Protein AF-0000000078068080 (afdb_homodimer)

Solvent-accessible surface area (backbone atoms only — not comparable to full-atom values): 16269 Å² total; per-residue (Å²): 128,56,48,58,51,69,65,58,53,53,50,53,67,36,13,61,30,49,15,62,75,68,71,36,49,66,45,63,47,67,54,41,38,88,79,19,28,40,27,73,30,36,71,66,47,44,53,72,71,67,52,54,68,68,58,53,71,61,29,41,44,55,65,57,48,32,51,56,47,48,69,47,48,86,49,48,67,46,50,45,65,49,78,76,48,76,45,53,12,52,87,79,20,32,35,38,40,34,35,34,38,41,36,31,39,62,96,46,87,66,66,45,65,39,39,35,44,31,42,36,33,37,37,88,64,20,75,28,33,37,37,36,41,40,34,42,34,44,69,48,46,51,53,50,52,50,51,51,50,52,51,56,55,59,70,75,107,128,55,48,58,50,68,65,57,53,52,50,53,67,38,14,62,31,50,15,63,75,66,72,36,49,67,45,63,47,68,54,43,36,87,79,19,29,40,26,74,30,36,69,66,46,42,54,72,71,67,51,54,68,67,58,54,70,61,28,41,43,55,67,56,49,32,52,55,46,47,70,48,48,86,48,49,68,46,51,43,65,48,77,76,46,77,46,53,11,52,87,79,20,32,37,36,40,33,35,33,38,39,36,31,38,63,96,49,86,66,67,43,66,38,38,34,44,33,41,35,33,37,38,88,63,19,76,29,32,37,35,37,40,38,34,42,32,46,69,47,46,50,52,48,51,51,51,50,51,52,51,54,54,60,68,76,106

pLDDT: mean 95.48, std 4.67, range [69.88, 98.88]

Radius of gyration: 20.17 Å; Cα contacts (8 Å, |Δi|>4): 630; chains: 2; bounding box: 54×52×41 Å

Sequence (314 aa):
MSKVNEDTVRQFANSQARCIEAKDPKLVSSTLANNCRRHMAPASFMKSMGLPDELAKQGSSNETYEQQFAMQMPFVESTLCNIHDISLDQQDLKATVHLTHQIKLLGMEEKNFIENMILLDFDKQGERIEKIVEFTDVMESMKYMQALQGLAAAKSEMSKVNEDTVRQFANSQARCIEAKDPKLVSSTLANNCRRHMAPASFMKSMGLPDELAKQGSSNETYEQQFAMQMPFVESTLCNIHDISLDQQDLKATVHLTHQIKLLGMEEKNFIENMILLDFDKQGERIEKIVEFTDVMESMKYMQALQGLAAAKSE

Foldseek 3Di:
DAFADPVLVVQLQCQLQVCLVVVNLLSNAVQADQQAFEAEDDPVLCVVVVHDPVDNVRGDGSVRNSVVSNLQSVFWPGKDKAWDDKDADGVQLKMKTWIWIWTDTPPDPDIQIKTWIKIFHDDPNSRGTRYIYIYIDSVSVVVVVVVSVVVVVVVVD/DAFADPVLVVQLQCQLQVCLVVVNLLSNQVQADQQAFEAEDDPVLCVVVVHDPVDNVRGDGSVRNSVVSNLLSVFWPGKDKAWDDKDADGVQLKMKTWIWIWTDTPPDDDIQIKTWIKIFHDDPNSRGTRYIYIYIDSVSVVVVVVVSVVVVVVVVD

Organism: Fusarium culmorum (NCBI:txid5516)

Nearest PDB structures (foldseek):
  7f0z-assembly1_A  TM=8.501E-01  e=1.813E-09  Aspergillus novofumigatus
  7f0y-assembly1_B  TM=7.831E-01  e=5.420E-10  Aspergillus novofumigatus
  7f11-assembly1_B  TM=8.344E-01  e=2.173E-09  Aspergillus novofumigatus
  6u9i-assembly1_B  TM=7.437E-01  e=6.444E-09  Penicillium brevicompactum
  1s5a-assembly1_A  TM=7.057E-01  e=2.374E-05  Bacillus subtilis

Structure (mmCIF, N/CA/C/O backbone):
data_AF-0000000078068080-model_v1
#
loop_
_entity.id
_entity.type
_entity.pdbx_description
1 polymer 'Nuclear transport factor 2 family protein'
#
loop_
_atom_site.group_PDB
_atom_site.id
_atom_site.type_symbol
_atom_site.label_atom_id
_atom_site.label_alt_id
_atom_site.label_comp_id
_atom_site.label_asym_id
_atom_site.label_entity_id
_atom_site.label_seq_id
_atom_site.pdbx_PDB_ins_code
_atom_site.Cartn_x
_atom_site.Cartn_y
_atom_site.Cartn_z
_atom_site.occupancy
_atom_site.B_iso_or_equiv
_atom_site.auth_seq_id
_atom_site.auth_comp_id
_atom_site.auth_asym_id
_atom_site.auth_atom_id
_atom_site.pdbx_PDB_model_num
ATOM 1 N N . MET A 1 1 ? 29.141 -7.672 -3.229 1 70.56 1 MET A N 1
ATOM 2 C CA . MET A 1 1 ? 28.125 -7.23 -2.275 1 70.56 1 MET A CA 1
ATOM 3 C C . MET A 1 1 ? 26.734 -7.668 -2.715 1 70.56 1 MET A C 1
ATOM 5 O O . MET A 1 1 ? 26.484 -7.824 -3.91 1 70.56 1 MET A O 1
ATOM 9 N N . SER A 1 2 ? 25.938 -8.266 -1.811 1 85.69 2 SER A N 1
ATOM 10 C CA . SER A 1 2 ? 24.578 -8.711 -2.102 1 85.69 2 SER A CA 1
ATOM 11 C C . SER A 1 2 ? 23.766 -7.602 -2.756 1 85.69 2 SER A C 1
ATOM 13 O O . SER A 1 2 ? 23.906 -6.43 -2.406 1 85.69 2 SER A O 1
ATOM 15 N N . LYS A 1 3 ? 23.109 -8.016 -3.803 1 93.19 3 LYS A N 1
ATOM 16 C CA . LYS A 1 3 ? 22.359 -6.992 -4.531 1 93.19 3 LYS A CA 1
ATOM 17 C C . LYS A 1 3 ? 20.984 -7.504 -4.926 1 93.19 3 LYS A C 1
ATOM 19 O O . LYS A 1 3 ? 20.844 -8.625 -5.41 1 93.19 3 LYS A O 1
ATOM 24 N N . VAL A 1 4 ? 20.016 -6.672 -4.641 1 95.94 4 VAL A N 1
ATOM 25 C CA . VAL A 1 4 ? 18.656 -6.945 -5.082 1 95.94 4 VAL A CA 1
ATOM 26 C C . VAL A 1 4 ? 18.516 -6.613 -6.566 1 95.94 4 VAL A C 1
ATOM 28 O O . VAL A 1 4 ? 18.953 -5.543 -7.012 1 95.94 4 VAL A O 1
ATOM 31 N N . ASN A 1 5 ? 17.938 -7.539 -7.273 1 95.5 5 ASN A N 1
ATOM 32 C CA . ASN A 1 5 ? 17.797 -7.355 -8.711 1 95.5 5 ASN A CA 1
ATOM 33 C C . ASN A 1 5 ? 16.344 -7.043 -9.102 1 95.5 5 ASN A C 1
ATOM 35 O O . ASN A 1 5 ? 15.414 -7.691 -8.617 1 95.5 5 ASN A O 1
ATOM 39 N N . GLU A 1 6 ? 16.234 -6.043 -10 1 97.44 6 GLU A N 1
ATOM 40 C CA . GLU A 1 6 ? 14.906 -5.648 -10.484 1 97.44 6 GLU A CA 1
ATOM 41 C C . GLU A 1 6 ? 14.211 -6.805 -11.195 1 97.44 6 GLU A C 1
ATOM 43 O O . GLU A 1 6 ? 12.992 -6.949 -11.117 1 97.44 6 GLU A O 1
ATOM 48 N N . ASP A 1 7 ? 14.969 -7.629 -11.867 1 97.5 7 ASP A N 1
ATOM 49 C CA . ASP A 1 7 ? 14.398 -8.758 -12.602 1 97.5 7 ASP A CA 1
ATOM 50 C C . ASP A 1 7 ? 13.664 -9.711 -11.664 1 97.5 7 ASP A C 1
ATOM 52 O O . ASP A 1 7 ? 12.602 -10.227 -12 1 97.5 7 ASP A O 1
ATOM 56 N N . THR A 1 8 ? 14.234 -9.992 -10.523 1 98.12 8 THR A N 1
ATOM 57 C CA . THR A 1 8 ? 13.57 -10.852 -9.539 1 98.12 8 THR A CA 1
ATOM 58 C C . THR A 1 8 ? 12.25 -10.242 -9.102 1 98.12 8 THR A C 1
ATOM 60 O O . THR A 1 8 ? 11.25 -10.945 -8.961 1 98.12 8 THR A O 1
ATOM 63 N N . VAL A 1 9 ? 12.188 -8.93 -8.883 1 98.69 9 VAL A N 1
ATOM 64 C CA . VAL A 1 9 ? 10.977 -8.219 -8.469 1 98.69 9 VAL A CA 1
ATOM 65 C C . VAL A 1 9 ? 9.922 -8.328 -9.562 1 98.69 9 VAL A C 1
ATOM 67 O O . VAL A 1 9 ? 8.75 -8.602 -9.281 1 98.69 9 VAL A O 1
ATOM 70 N N . ARG A 1 10 ? 10.344 -8.172 -10.797 1 98.62 10 ARG A N 1
ATOM 71 C CA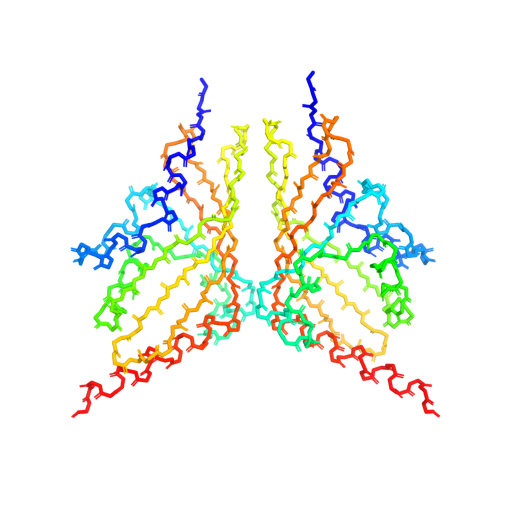 . ARG A 1 10 ? 9.414 -8.258 -11.922 1 98.62 10 ARG A CA 1
ATOM 72 C C . ARG A 1 10 ? 8.867 -9.68 -12.07 1 98.62 10 ARG A C 1
ATOM 74 O O . ARG A 1 10 ? 7.691 -9.867 -12.367 1 98.62 10 ARG A O 1
ATOM 81 N N . GLN A 1 11 ? 9.711 -10.648 -11.883 1 98.31 11 GLN A N 1
ATOM 82 C CA . GLN A 1 11 ? 9.258 -12.039 -11.914 1 98.31 11 GLN A CA 1
ATOM 83 C C . GLN A 1 11 ? 8.242 -12.305 -10.812 1 98.31 11 GLN A C 1
ATOM 85 O O . GLN A 1 11 ? 7.211 -12.945 -11.047 1 98.31 11 GLN A O 1
ATOM 90 N N . PHE A 1 12 ? 8.5 -11.852 -9.656 1 98.75 12 PHE A N 1
ATOM 91 C CA . PHE A 1 12 ? 7.562 -11.977 -8.547 1 98.75 12 PHE A CA 1
ATOM 92 C C . PHE A 1 12 ? 6.227 -11.328 -8.898 1 98.75 12 PHE A C 1
ATOM 94 O O . PHE A 1 12 ? 5.172 -11.938 -8.727 1 98.75 12 PHE A O 1
ATOM 101 N N . ALA A 1 13 ? 6.254 -10.086 -9.398 1 98.62 13 ALA A N 1
ATOM 102 C CA . ALA A 1 13 ? 5.047 -9.328 -9.727 1 98.62 13 ALA A CA 1
ATOM 103 C C . ALA A 1 13 ? 4.195 -10.062 -10.75 1 98.62 13 ALA A C 1
ATOM 105 O O . ALA A 1 13 ? 2.963 -10.031 -10.688 1 98.62 13 ALA A O 1
ATOM 106 N N . ASN A 1 14 ? 4.82 -10.766 -11.617 1 98.38 14 ASN A N 1
ATOM 107 C CA . ASN A 1 14 ? 4.133 -11.422 -12.727 1 98.38 14 ASN A CA 1
ATOM 108 C C . ASN A 1 14 ? 3.805 -12.875 -12.398 1 98.38 14 ASN A C 1
ATOM 110 O O . ASN A 1 14 ? 3.281 -13.602 -13.242 1 98.38 14 ASN A O 1
ATOM 114 N N . SER A 1 15 ? 4.168 -13.312 -11.227 1 97.88 15 SER A N 1
ATOM 115 C CA . SER A 1 15 ? 4.078 -14.734 -10.906 1 97.88 15 SER A CA 1
ATOM 116 C C . SER A 1 15 ? 2.643 -15.234 -11 1 97.88 15 SER A C 1
ATOM 118 O O . SER A 1 15 ? 2.402 -16.359 -11.453 1 97.88 15 SER A O 1
ATOM 120 N N . GLN A 1 16 ? 1.657 -14.461 -10.57 1 96.38 16 GLN A N 1
ATOM 121 C CA . GLN A 1 16 ? 0.266 -14.898 -10.641 1 96.38 16 GLN A CA 1
ATOM 122 C C . GLN A 1 16 ? -0.182 -15.086 -12.086 1 96.38 16 GLN A C 1
ATOM 124 O O . GLN A 1 16 ? -0.842 -16.078 -12.414 1 96.38 16 GLN A O 1
ATOM 129 N N . ALA A 1 17 ? 0.169 -14.117 -12.898 1 96.81 17 ALA A N 1
ATOM 130 C CA . ALA A 1 17 ? -0.163 -14.234 -14.32 1 96.81 17 ALA A CA 1
ATOM 131 C C . ALA A 1 17 ? 0.473 -15.484 -14.922 1 96.81 17 ALA A C 1
ATOM 133 O O . ALA A 1 17 ? -0.18 -16.219 -15.664 1 96.81 17 ALA A O 1
ATOM 134 N N . ARG A 1 18 ? 1.673 -15.727 -14.641 1 96.75 18 ARG A N 1
ATOM 135 C CA . ARG A 1 18 ? 2.396 -16.891 -15.148 1 96.75 18 ARG A CA 1
ATOM 136 C C . ARG A 1 18 ? 1.758 -18.188 -14.672 1 96.75 18 ARG A C 1
ATOM 138 O O . ARG A 1 18 ? 1.687 -19.156 -15.422 1 96.75 18 ARG A O 1
ATOM 145 N N . CYS A 1 19 ? 1.338 -18.203 -13.445 1 96.94 19 CYS A N 1
ATOM 146 C CA . CYS A 1 19 ? 0.699 -19.391 -12.875 1 96.94 19 CYS A CA 1
ATOM 147 C C . CYS A 1 19 ? -0.568 -19.75 -13.641 1 96.94 19 CYS A C 1
ATOM 149 O O . CYS A 1 19 ? -0.801 -20.922 -13.945 1 96.94 19 CYS A O 1
ATOM 151 N N . ILE A 1 20 ? -1.357 -18.75 -13.867 1 96.75 20 ILE A N 1
ATOM 152 C CA . ILE A 1 20 ? -2.619 -18.953 -14.57 1 96.75 20 ILE A CA 1
ATOM 153 C C . ILE A 1 20 ? -2.342 -19.484 -15.984 1 96.75 20 ILE A C 1
ATOM 155 O O . ILE A 1 20 ? -2.965 -20.438 -16.422 1 96.75 20 ILE A O 1
ATOM 159 N N . GLU A 1 21 ? -1.388 -18.891 -16.641 1 96.06 21 GLU A N 1
ATOM 160 C CA . GLU A 1 21 ? -1.031 -19.281 -18 1 96.06 21 GLU A CA 1
ATOM 161 C C . GLU A 1 21 ? -0.479 -20.703 -18.047 1 96.06 21 GLU A C 1
ATOM 163 O O . GLU A 1 21 ? -0.853 -21.5 -18.922 1 96.06 21 GLU A O 1
ATOM 168 N N . ALA A 1 22 ? 0.308 -21.078 -17.125 1 96.62 22 ALA A N 1
ATOM 169 C CA . ALA A 1 22 ? 0.993 -22.359 -17.109 1 96.62 22 ALA A CA 1
ATOM 170 C C . ALA A 1 22 ? 0.157 -23.422 -16.391 1 96.62 22 ALA A C 1
ATOM 172 O O . ALA A 1 22 ? 0.5 -24.609 -16.391 1 96.62 22 ALA A O 1
ATOM 173 N N . LYS A 1 23 ? -0.875 -22.984 -15.711 1 95.44 23 LYS A N 1
ATOM 174 C CA . LYS A 1 23 ? -1.704 -23.844 -14.883 1 95.44 23 LYS A CA 1
ATOM 175 C C . LYS A 1 23 ? -0.864 -24.578 -13.836 1 95.44 23 LYS A C 1
ATOM 177 O O . LYS A 1 23 ? -0.979 -25.797 -13.672 1 95.44 23 LYS A O 1
ATOM 182 N N . ASP A 1 24 ? 0.008 -23.844 -13.211 1 97.06 24 ASP A N 1
ATOM 183 C CA . ASP A 1 24 ? 0.901 -24.359 -12.18 1 97.06 24 ASP A CA 1
ATOM 184 C C . ASP A 1 24 ? 0.959 -23.422 -10.977 1 97.06 24 ASP A C 1
ATOM 186 O O . ASP A 1 24 ? 1.726 -22.453 -10.977 1 97.06 24 ASP A O 1
ATOM 190 N N . PRO A 1 25 ? 0.25 -23.734 -9.922 1 96.06 25 PRO A N 1
ATOM 191 C CA . PRO A 1 25 ? 0.168 -22.844 -8.773 1 96.06 25 PRO A CA 1
ATOM 192 C C . PRO A 1 25 ? 1.503 -22.688 -8.047 1 96.06 25 PRO A C 1
ATOM 194 O O . PRO A 1 25 ? 1.695 -21.719 -7.297 1 96.06 25 PRO A O 1
ATOM 197 N N . LYS A 1 26 ? 2.455 -23.5 -8.242 1 95.62 26 LYS A N 1
ATOM 198 C CA . LYS A 1 26 ? 3.74 -23.438 -7.547 1 95.62 26 LYS A CA 1
ATOM 199 C C . LYS A 1 26 ? 4.578 -22.266 -8.039 1 95.62 26 LYS A C 1
ATOM 201 O O . LYS A 1 26 ? 5.52 -21.844 -7.367 1 95.62 26 LYS A O 1
ATOM 206 N N . LEU A 1 27 ? 4.262 -21.719 -9.164 1 96.69 27 LEU A N 1
ATOM 207 C CA . LEU A 1 27 ? 5.043 -20.641 -9.758 1 96.69 27 LEU A CA 1
ATOM 208 C C . LEU A 1 27 ? 4.895 -19.359 -8.953 1 96.69 27 LEU A C 1
ATOM 210 O O . LEU A 1 27 ? 5.711 -18.438 -9.07 1 96.69 27 LEU A O 1
ATOM 214 N N . VAL A 1 28 ? 3.867 -19.234 -8.094 1 96.5 28 VAL A N 1
ATOM 215 C CA . VAL A 1 28 ? 3.674 -18.031 -7.309 1 96.5 28 VAL A CA 1
ATOM 216 C C . VAL A 1 28 ? 4.801 -17.891 -6.285 1 96.5 28 VAL A C 1
ATOM 218 O O . VAL A 1 28 ? 5.051 -16.797 -5.77 1 96.5 28 VAL A O 1
ATOM 221 N N . SER A 1 29 ? 5.508 -19.016 -6.035 1 97.69 29 SER A N 1
ATOM 222 C CA . SER A 1 29 ? 6.555 -19 -5.016 1 97.69 29 SER A CA 1
ATOM 223 C C . SER A 1 29 ? 7.938 -19.172 -5.641 1 97.69 29 SER A C 1
ATOM 225 O O . SER A 1 29 ? 8.914 -19.438 -4.938 1 97.69 29 SER A O 1
ATOM 227 N N . SER A 1 30 ? 8.039 -19.016 -6.902 1 96.88 30 SER A N 1
ATOM 228 C CA . SER A 1 30 ? 9.258 -19.359 -7.629 1 96.88 30 SER A CA 1
ATOM 229 C C . SER A 1 30 ? 10.414 -18.453 -7.238 1 96.88 30 SER A C 1
ATOM 231 O O . SER A 1 30 ? 11.578 -18.828 -7.344 1 96.88 30 SER A O 1
ATOM 233 N N . THR A 1 31 ? 10.172 -17.234 -6.82 1 98.38 31 THR A N 1
ATOM 234 C CA . THR A 1 31 ? 11.219 -16.281 -6.477 1 98.38 31 THR A CA 1
ATOM 235 C C . THR A 1 31 ? 11.414 -16.203 -4.965 1 98.38 31 THR A C 1
ATOM 237 O O . THR A 1 31 ? 12.211 -15.406 -4.473 1 98.38 31 THR A O 1
ATOM 240 N N . LEU A 1 32 ? 10.703 -17.047 -4.227 1 98.69 32 LEU A N 1
ATOM 241 C CA . LEU A 1 32 ? 10.656 -16.922 -2.775 1 98.69 32 LEU A CA 1
ATOM 242 C C . LEU A 1 32 ? 11.594 -17.906 -2.107 1 98.69 32 LEU A C 1
ATOM 244 O O . LEU A 1 32 ? 11.805 -19.016 -2.623 1 98.69 32 LEU A O 1
ATOM 248 N N . ALA A 1 33 ? 12.148 -17.469 -1.009 1 98.62 33 ALA A N 1
ATOM 249 C CA . ALA A 1 33 ? 12.82 -18.438 -0.126 1 98.62 33 ALA A CA 1
ATOM 250 C C . ALA A 1 33 ? 11.82 -19.422 0.466 1 98.62 33 ALA A C 1
ATOM 252 O O . ALA A 1 33 ? 10.641 -19.109 0.616 1 98.62 33 ALA A O 1
ATOM 253 N N . ASN A 1 34 ? 12.289 -20.625 0.868 1 97.5 34 ASN A N 1
ATOM 254 C CA . ASN A 1 34 ? 11.422 -21.656 1.402 1 97.5 34 ASN A CA 1
ATOM 255 C C . ASN A 1 34 ? 10.727 -21.203 2.682 1 97.5 34 ASN A C 1
ATOM 257 O O . ASN A 1 34 ? 9.602 -21.641 2.971 1 97.5 34 ASN A O 1
ATOM 261 N N . ASN A 1 35 ? 11.359 -20.344 3.404 1 97.19 35 ASN A N 1
ATOM 262 C CA . ASN A 1 35 ? 10.82 -19.906 4.684 1 97.19 35 ASN A CA 1
ATOM 263 C C . ASN A 1 35 ? 10.086 -18.562 4.547 1 97.19 35 ASN A C 1
ATOM 265 O O . ASN A 1 35 ? 9.844 -17.891 5.539 1 97.19 35 ASN A O 1
ATOM 269 N N . CYS A 1 36 ? 9.781 -18.156 3.361 1 98.56 36 CYS A N 1
ATOM 270 C CA . CYS A 1 36 ? 9.133 -16.859 3.137 1 98.56 36 CYS A CA 1
ATOM 271 C C . CYS A 1 36 ? 7.77 -16.812 3.814 1 98.56 36 CYS A C 1
ATOM 273 O O . CYS A 1 36 ? 7.023 -17.797 3.791 1 98.56 36 CYS A O 1
ATOM 275 N N . ARG A 1 37 ? 7.434 -15.656 4.445 1 98.31 37 ARG A N 1
ATOM 276 C CA . ARG A 1 37 ? 6.117 -15.367 5.008 1 98.31 37 ARG A CA 1
ATOM 277 C C . ARG A 1 37 ? 5.48 -14.172 4.309 1 98.31 37 ARG A C 1
ATOM 279 O O . ARG A 1 37 ? 6.133 -13.141 4.105 1 98.31 37 ARG A O 1
ATOM 286 N N . ARG A 1 38 ? 4.23 -14.391 3.961 1 97.62 38 ARG A N 1
ATOM 287 C CA . ARG A 1 38 ? 3.457 -13.336 3.322 1 97.62 38 ARG A CA 1
ATOM 288 C C . ARG A 1 38 ? 2.453 -12.727 4.293 1 97.62 38 ARG A C 1
ATOM 290 O O . ARG A 1 38 ? 1.594 -13.43 4.832 1 97.62 38 ARG A O 1
ATOM 297 N N . HIS A 1 39 ? 2.633 -11.445 4.484 1 96.94 39 HIS A N 1
ATOM 298 C CA . HIS A 1 39 ? 1.719 -10.68 5.32 1 96.94 39 HIS A CA 1
ATOM 299 C C . HIS A 1 39 ? 0.8 -9.805 4.477 1 96.94 39 HIS A C 1
ATOM 301 O O . HIS A 1 39 ? 1.27 -9.039 3.631 1 96.94 39 HIS A O 1
ATOM 307 N N . MET A 1 40 ? -0.476 -9.977 4.754 1 95.5 40 MET A N 1
ATOM 308 C CA . MET A 1 40 ? -1.444 -9.141 4.055 1 95.5 40 MET A CA 1
ATOM 309 C C . MET A 1 40 ? -1.737 -7.871 4.848 1 95.5 40 MET A C 1
ATOM 311 O O . MET A 1 40 ? -1.858 -7.91 6.07 1 95.5 40 MET A O 1
ATOM 315 N N . ALA A 1 41 ? -1.772 -6.879 4.102 1 95.94 41 ALA A N 1
ATOM 316 C CA . ALA A 1 41 ? -2.17 -5.566 4.609 1 95.94 41 ALA A CA 1
ATOM 317 C C . ALA A 1 41 ? -3.213 -4.922 3.701 1 95.94 41 ALA A C 1
ATOM 319 O O . ALA A 1 41 ? -3.42 -5.363 2.568 1 95.94 41 ALA A O 1
ATOM 320 N N . PRO A 1 42 ? -3.932 -3.84 4.145 1 96.81 42 PRO A N 1
ATOM 321 C CA . PRO A 1 42 ? -3.91 -3.273 5.496 1 96.81 42 PRO A CA 1
ATOM 322 C C . PRO A 1 42 ? -4.645 -4.145 6.512 1 96.81 42 PRO A C 1
ATOM 324 O O . PRO A 1 42 ? -5.199 -5.188 6.152 1 96.81 42 PRO A O 1
ATOM 327 N N . ALA A 1 43 ? -4.637 -3.799 7.762 1 93.19 43 ALA A N 1
ATOM 328 C CA . ALA A 1 43 ? -5.258 -4.566 8.844 1 93.19 43 ALA A CA 1
ATOM 329 C C . ALA A 1 43 ? -6.754 -4.742 8.602 1 93.19 43 ALA A C 1
ATOM 331 O O . ALA A 1 43 ? -7.328 -5.77 8.961 1 93.19 43 ALA A O 1
ATOM 332 N N . SER A 1 44 ? -7.359 -3.766 7.949 1 92.94 44 SER A N 1
ATOM 333 C CA . SER A 1 44 ? -8.797 -3.838 7.703 1 92.94 44 SER A CA 1
ATOM 334 C C . SER A 1 44 ? -9.141 -5 6.781 1 92.94 44 SER A C 1
ATOM 336 O O . SER A 1 44 ? -10.219 -5.594 6.895 1 92.94 44 SER A O 1
ATOM 338 N N . PHE A 1 45 ? -8.312 -5.305 5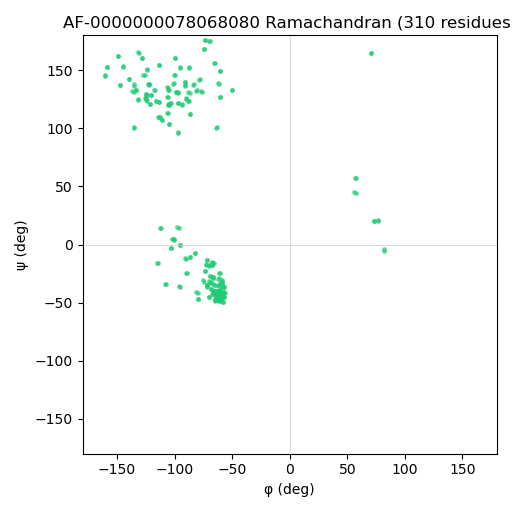.852 1 93.56 45 PHE A N 1
ATOM 339 C CA . PHE A 1 45 ? -8.539 -6.434 4.957 1 93.56 45 PHE A CA 1
ATOM 340 C C . PHE A 1 45 ? -8.555 -7.742 5.734 1 93.56 45 PHE A C 1
ATOM 342 O O . PHE A 1 45 ? -9.461 -8.562 5.559 1 93.56 45 PHE A O 1
ATOM 349 N N . MET A 1 46 ? -7.578 -7.91 6.582 1 91.94 46 MET A N 1
ATOM 350 C CA . MET A 1 46 ? -7.484 -9.133 7.379 1 91.94 46 MET A CA 1
ATOM 351 C C . MET A 1 46 ? -8.695 -9.273 8.297 1 91.94 46 MET A C 1
ATOM 353 O O . MET A 1 46 ? -9.234 -10.375 8.438 1 91.94 46 MET A O 1
ATOM 357 N N . LYS A 1 47 ? -9.102 -8.211 8.875 1 90.81 47 LYS A N 1
ATOM 358 C CA . LYS A 1 47 ? -10.289 -8.211 9.719 1 90.81 47 LYS A CA 1
ATOM 359 C C . LYS A 1 47 ? -11.531 -8.602 8.93 1 90.81 47 LYS A C 1
ATOM 361 O O . LYS A 1 47 ? -12.375 -9.359 9.414 1 90.81 47 LYS A O 1
ATOM 366 N N . SER A 1 48 ? -11.602 -8.094 7.727 1 90.44 48 SER A N 1
ATOM 367 C CA . SER A 1 48 ? -12.766 -8.375 6.879 1 90.44 48 SER A CA 1
ATOM 368 C C . SER A 1 48 ? -12.828 -9.844 6.496 1 90.44 48 SER A C 1
ATOM 370 O O . SER A 1 48 ? -13.906 -10.375 6.215 1 90.44 48 SER A O 1
ATOM 372 N N . MET A 1 49 ? -11.75 -10.508 6.414 1 88 49 MET 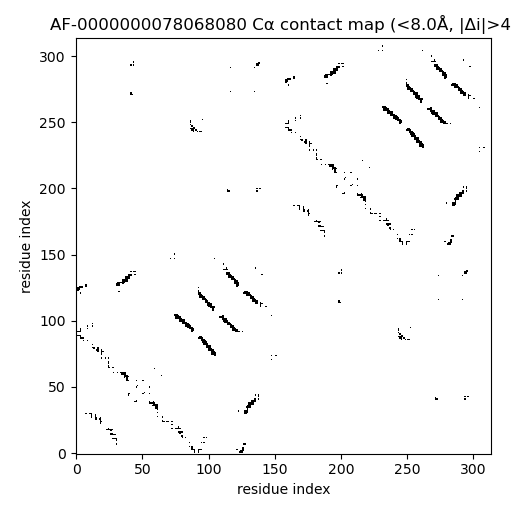A N 1
ATOM 373 C CA . MET A 1 49 ? -11.688 -11.922 6.078 1 88 49 MET A CA 1
ATOM 374 C C . MET A 1 49 ? -11.953 -12.789 7.305 1 88 49 MET A C 1
ATOM 376 O O . MET A 1 49 ? -11.992 -14.016 7.211 1 88 49 MET A O 1
ATOM 380 N N . GLY A 1 50 ? -12.047 -12.164 8.445 1 87.06 50 GLY A N 1
ATOM 381 C CA . GLY A 1 50 ? -12.336 -12.891 9.664 1 87.06 50 GLY A CA 1
ATOM 382 C C . GLY A 1 50 ? -11.133 -13.656 10.203 1 87.06 50 GLY A C 1
ATOM 383 O O . GLY A 1 50 ? -11.289 -14.648 10.914 1 87.06 50 GLY A O 1
ATOM 384 N N . LEU A 1 51 ? -10.023 -13.297 9.828 1 84.56 51 LEU A N 1
ATOM 385 C CA . LEU A 1 51 ? -8.82 -13.984 10.273 1 84.56 51 LEU A CA 1
ATOM 386 C C . LEU A 1 51 ? -8.406 -13.508 11.664 1 84.56 51 LEU A C 1
ATOM 388 O O . LEU A 1 51 ? -8.359 -12.305 11.922 1 84.56 51 LEU A O 1
ATOM 392 N N . PRO A 1 52 ? -8.094 -14.43 12.547 1 86.25 52 PRO A N 1
ATOM 393 C CA . PRO A 1 52 ? -7.586 -14.031 13.859 1 86.25 52 PRO A CA 1
ATOM 394 C C . PRO A 1 52 ? -6.285 -13.234 13.773 1 86.25 52 PRO A C 1
ATOM 396 O O . PRO A 1 52 ? -5.469 -13.484 12.875 1 86.25 52 PRO A O 1
ATOM 399 N N . ASP A 1 53 ? -6.066 -12.312 14.727 1 84.44 53 ASP A N 1
ATOM 400 C CA . ASP A 1 53 ? -4.91 -11.422 14.742 1 84.44 53 ASP A CA 1
ATOM 401 C C . ASP A 1 53 ? -3.607 -12.211 14.734 1 84.44 53 ASP A C 1
ATOM 403 O O . ASP A 1 53 ? -2.654 -11.844 14.047 1 84.44 53 ASP A O 1
ATOM 407 N N . GLU A 1 54 ? -3.596 -13.203 15.438 1 84.31 54 GLU A N 1
ATOM 408 C CA . GLU A 1 54 ? -2.387 -14.016 15.555 1 84.31 54 GLU A CA 1
ATOM 409 C C . GLU A 1 54 ? -1.988 -14.625 14.219 1 84.31 54 GLU A C 1
ATOM 411 O O . GLU A 1 54 ? -0.806 -14.648 13.867 1 84.31 54 GLU A O 1
ATOM 416 N N . LEU A 1 55 ? -2.967 -15.078 13.57 1 82.38 55 LEU A N 1
ATOM 417 C CA . LEU A 1 55 ? -2.699 -15.672 12.266 1 82.38 55 LEU A CA 1
ATOM 418 C C . LEU A 1 55 ? -2.256 -14.602 11.266 1 82.38 55 LEU A C 1
ATOM 420 O O . LEU A 1 55 ? -1.35 -14.836 10.469 1 82.38 55 LEU A O 1
ATOM 424 N N . ALA A 1 56 ? -2.891 -13.5 11.414 1 83.94 56 ALA A N 1
ATOM 425 C CA . ALA A 1 56 ? -2.523 -12.391 10.531 1 83.94 56 ALA A CA 1
ATOM 426 C C . ALA A 1 56 ? -1.068 -11.984 10.75 1 83.94 56 ALA A C 1
ATOM 428 O O . ALA A 1 56 ? -0.348 -11.703 9.781 1 83.94 56 ALA A O 1
ATOM 429 N N . LYS A 1 57 ? -0.636 -12.062 11.945 1 87.88 57 LYS A N 1
ATOM 430 C CA . LYS A 1 57 ? 0.717 -11.641 12.297 1 87.88 57 LYS A CA 1
ATOM 431 C C . LYS A 1 57 ? 1.752 -12.656 11.82 1 87.88 57 LYS A C 1
ATOM 433 O O . LYS A 1 57 ? 2.889 -12.289 11.508 1 87.88 57 LYS A O 1
ATOM 438 N N . GLN A 1 58 ? 1.416 -13.875 11.797 1 92.44 58 GLN A N 1
ATOM 439 C CA . GLN A 1 58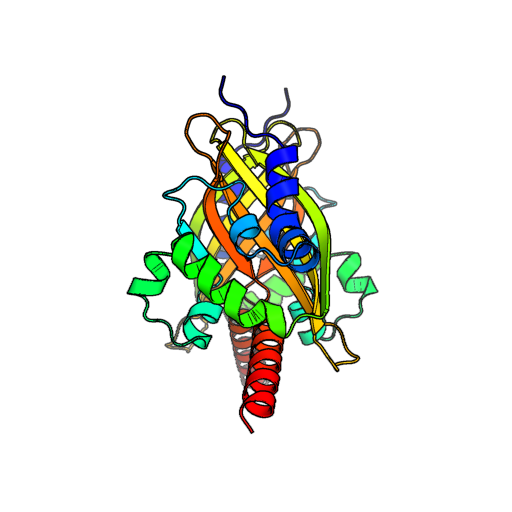 ? 2.348 -14.93 11.406 1 92.44 58 GLN A CA 1
ATOM 440 C C . GLN A 1 58 ? 2.588 -14.93 9.906 1 92.44 58 GLN A C 1
ATOM 442 O O . GLN A 1 58 ? 3.635 -15.383 9.438 1 92.44 58 GLN A O 1
ATOM 447 N N . GLY A 1 59 ? 1.71 -14.414 9.227 1 95.19 59 GLY A N 1
ATOM 448 C CA . GLY A 1 59 ? 1.807 -14.461 7.773 1 95.19 59 GLY A CA 1
ATOM 449 C C . GLY A 1 59 ? 1.577 -15.844 7.203 1 95.19 59 GLY A C 1
ATOM 450 O O . GLY A 1 59 ? 1.638 -16.844 7.934 1 95.19 59 GLY A O 1
ATOM 451 N N . SER A 1 60 ? 1.349 -15.938 5.98 1 95.38 60 SER A N 1
ATOM 452 C CA . SER A 1 60 ? 1.106 -17.203 5.297 1 95.38 60 SER A CA 1
ATOM 453 C C . SER A 1 60 ? 2.404 -17.797 4.762 1 95.38 60 SER A C 1
ATOM 455 O O . SER A 1 60 ? 3.254 -17.078 4.234 1 95.38 60 SER A O 1
ATOM 457 N N . SER A 1 61 ? 2.527 -19.141 4.898 1 97.19 61 SER A N 1
ATOM 458 C CA . SER A 1 61 ? 3.652 -19.844 4.285 1 97.19 61 SER A CA 1
ATOM 459 C C . SER A 1 61 ? 3.473 -19.953 2.775 1 97.19 61 SER A C 1
ATOM 461 O O . SER A 1 61 ? 2.379 -19.734 2.254 1 97.19 61 SER A O 1
ATOM 463 N N . ASN A 1 62 ? 4.602 -20.359 2.148 1 97.88 62 ASN A N 1
ATOM 464 C CA . ASN A 1 62 ? 4.504 -20.609 0.716 1 97.88 62 ASN A CA 1
ATOM 465 C C . ASN A 1 62 ? 3.457 -21.688 0.411 1 97.88 62 ASN A C 1
ATOM 467 O O . ASN A 1 62 ? 2.631 -21.516 -0.487 1 97.88 62 ASN A O 1
ATOM 471 N N . GLU A 1 63 ? 3.432 -22.734 1.15 1 97.19 63 GLU A N 1
ATOM 472 C CA . GLU A 1 63 ? 2.516 -23.859 0.939 1 97.19 63 GLU A CA 1
ATOM 473 C C . GLU A 1 63 ? 1.063 -23.422 1.093 1 97.19 63 GLU A C 1
ATOM 475 O O . GLU A 1 63 ? 0.211 -23.766 0.277 1 97.19 63 GLU A O 1
ATOM 480 N N . THR A 1 64 ? 0.799 -22.734 2.121 1 95.31 64 THR A N 1
ATOM 481 C CA . THR A 1 64 ? -0.554 -22.25 2.377 1 95.31 64 THR A CA 1
ATOM 482 C C . THR A 1 64 ? -1.034 -21.359 1.237 1 95.31 64 THR A C 1
ATOM 484 O O . THR A 1 64 ? -2.156 -21.516 0.75 1 95.31 64 THR A O 1
ATOM 487 N N . TYR A 1 65 ? -0.209 -20.469 0.811 1 95.69 65 TYR A N 1
ATOM 488 C CA . TYR A 1 65 ? -0.585 -19.547 -0.259 1 95.69 65 TYR A CA 1
ATOM 489 C C . TYR A 1 65 ? -0.796 -20.297 -1.569 1 95.69 65 TYR A C 1
ATOM 491 O O . TYR A 1 65 ? -1.741 -20.016 -2.309 1 95.69 65 TYR A O 1
ATOM 499 N N . GLU A 1 66 ? 0.098 -21.219 -1.839 1 97.12 66 GLU A N 1
ATOM 500 C CA . GLU A 1 66 ? -0.038 -22.031 -3.043 1 97.12 66 GLU A CA 1
ATOM 501 C C . GLU A 1 66 ? -1.366 -22.781 -3.055 1 97.12 66 GLU A C 1
ATOM 503 O O . GLU A 1 66 ? -2.031 -22.859 -4.09 1 97.12 66 GLU A O 1
ATOM 508 N N . GLN A 1 67 ? -1.747 -23.281 -1.951 1 96.38 67 GLN A N 1
ATOM 509 C CA . GLN A 1 67 ? -3.012 -24 -1.847 1 96.38 67 GLN A CA 1
ATOM 510 C C . GLN A 1 67 ? -4.195 -23.062 -2.098 1 96.38 67 GLN A C 1
ATOM 512 O O . GLN A 1 67 ? -5.125 -23.422 -2.826 1 96.38 67 GLN A O 1
ATOM 517 N N . GLN A 1 68 ? -4.18 -21.984 -1.476 1 93.44 68 GLN A N 1
ATOM 518 C CA . GLN A 1 68 ? -5.242 -21.016 -1.672 1 93.44 68 GLN A CA 1
ATOM 519 C C . GLN A 1 68 ? -5.34 -20.594 -3.135 1 93.44 68 GLN A C 1
ATOM 521 O O . GLN A 1 68 ? -6.438 -20.5 -3.688 1 93.44 68 GLN A O 1
ATOM 526 N N . PHE A 1 69 ? -4.184 -20.375 -3.709 1 95.31 69 PHE A N 1
ATOM 527 C CA . PHE A 1 69 ? -4.148 -19.969 -5.109 1 95.31 69 PHE A CA 1
ATOM 528 C C . PHE A 1 69 ? -4.688 -21.078 -6.008 1 95.31 69 PHE A C 1
ATOM 530 O O . PHE A 1 69 ? -5.449 -20.812 -6.938 1 95.31 69 PHE A O 1
ATOM 537 N N . ALA A 1 70 ? -4.277 -22.234 -5.707 1 96.19 70 ALA A N 1
ATOM 538 C CA . ALA A 1 70 ? -4.734 -23.391 -6.477 1 96.19 70 ALA A CA 1
ATOM 539 C C . ALA A 1 70 ? -6.258 -23.484 -6.469 1 96.19 70 ALA A C 1
ATOM 541 O O . ALA A 1 70 ? -6.863 -23.859 -7.469 1 96.19 70 ALA A O 1
ATOM 542 N N . MET A 1 71 ? -6.84 -23.156 -5.414 1 94.56 71 MET A N 1
ATOM 543 C CA . MET A 1 71 ? -8.289 -23.234 -5.27 1 94.56 71 MET A CA 1
ATOM 544 C C . MET A 1 71 ? -8.984 -22.188 -6.137 1 94.56 71 MET A C 1
ATOM 546 O O . MET A 1 71 ? -10.109 -22.391 -6.578 1 94.56 71 MET A O 1
ATOM 550 N N . GLN A 1 72 ? -8.336 -21.125 -6.41 1 95 72 GLN A N 1
ATOM 551 C CA . GLN A 1 72 ? -8.93 -20.047 -7.188 1 95 72 GLN A CA 1
ATOM 552 C C . GLN A 1 72 ? -8.688 -20.234 -8.68 1 95 72 GLN A C 1
ATOM 554 O O . GLN A 1 72 ? -9.477 -19.781 -9.508 1 95 72 GLN A O 1
ATOM 559 N N . MET A 1 73 ? -7.684 -20.938 -9.047 1 96.06 73 MET A N 1
ATOM 560 C CA . MET A 1 73 ? -7.168 -21.016 -10.406 1 96.06 73 MET A CA 1
ATOM 561 C C . MET A 1 73 ? -8.242 -21.516 -11.367 1 96.06 73 MET A C 1
ATOM 563 O O . MET A 1 73 ? -8.383 -21 -12.477 1 96.06 73 MET A O 1
ATOM 567 N N . PRO A 1 74 ? -9.109 -22.438 -10.953 1 95 74 PRO A N 1
ATOM 568 C CA . PRO A 1 74 ? -10.109 -22.953 -11.883 1 95 74 PRO A CA 1
ATOM 569 C C . PRO A 1 74 ? -11.148 -21.906 -12.281 1 95 74 PRO A C 1
ATOM 571 O O . PRO A 1 74 ? -11.867 -22.078 -13.266 1 95 74 PRO A O 1
ATOM 574 N N . PHE A 1 75 ? -11.203 -20.891 -11.562 1 97.12 75 PHE A N 1
ATOM 575 C CA . PHE A 1 75 ? -12.234 -19.891 -11.797 1 97.12 75 PHE A CA 1
ATOM 576 C C . PHE A 1 75 ? -11.664 -18.672 -12.516 1 97.12 75 PHE A C 1
ATOM 578 O O . PHE A 1 75 ? -12.398 -17.75 -12.852 1 97.12 75 PHE A O 1
ATOM 585 N N . VAL A 1 76 ? -10.414 -18.656 -12.75 1 97.62 76 VAL A N 1
ATOM 586 C CA . VAL A 1 76 ? -9.75 -17.5 -13.344 1 97.62 76 VAL A CA 1
ATOM 587 C C . VAL A 1 76 ? -9.445 -17.781 -14.812 1 97.62 76 VAL A C 1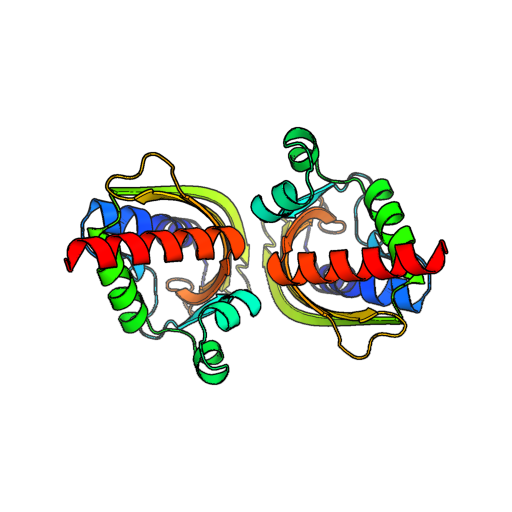
ATOM 589 O O . VAL A 1 76 ? -8.773 -18.75 -15.141 1 97.62 76 VAL A O 1
ATOM 592 N N . GLU A 1 77 ? -9.977 -16.938 -15.672 1 96.88 77 GLU A N 1
ATOM 593 C CA . GLU A 1 77 ? -9.742 -17.062 -17.109 1 96.88 77 GLU A CA 1
ATOM 594 C C . GLU A 1 77 ? -8.383 -16.5 -17.5 1 96.88 77 GLU A C 1
ATOM 596 O O . GLU A 1 77 ? -7.645 -17.109 -18.266 1 96.88 77 GLU A O 1
ATOM 601 N N . SER A 1 78 ? -8.086 -15.328 -17 1 97.19 78 SER A N 1
ATOM 602 C CA . SER A 1 78 ? -6.809 -14.703 -17.312 1 97.19 78 SER A CA 1
ATOM 603 C C . SER A 1 78 ? -6.434 -13.656 -16.266 1 97.19 78 SER A C 1
ATOM 605 O O . SER A 1 78 ? -7.301 -13.133 -15.57 1 97.19 78 SER A O 1
ATOM 607 N N . THR A 1 79 ? -5.18 -13.508 -16.172 1 97.69 79 THR A N 1
ATOM 608 C CA . THR A 1 79 ? -4.617 -12.469 -15.32 1 97.69 79 THR A CA 1
ATOM 609 C C . THR A 1 79 ? -3.492 -11.727 -16.031 1 97.69 79 THR A C 1
ATOM 611 O O . THR A 1 79 ? -2.66 -12.352 -16.703 1 97.69 79 THR A O 1
ATOM 614 N N . LEU A 1 80 ? -3.479 -10.422 -15.906 1 97.81 80 LEU A N 1
ATOM 615 C CA . LEU A 1 80 ? -2.404 -9.562 -16.391 1 97.81 80 LEU A CA 1
ATOM 616 C C . LEU A 1 80 ? -1.879 -8.672 -15.266 1 97.81 80 LEU A C 1
ATOM 618 O O . LEU A 1 80 ? -2.635 -8.273 -14.375 1 97.81 80 LEU A O 1
ATOM 622 N N . CYS A 1 81 ? -0.604 -8.43 -15.336 1 98.25 81 CYS A N 1
ATOM 623 C CA . CYS A 1 81 ? 0.011 -7.566 -14.336 1 98.25 81 CYS A CA 1
ATOM 624 C C . CYS A 1 81 ? 0.554 -6.297 -14.977 1 98.25 81 CYS A C 1
ATOM 626 O O . CYS A 1 81 ? 1.315 -6.359 -15.945 1 98.25 81 CYS A O 1
ATOM 628 N N . ASN A 1 82 ? 0.12 -5.18 -14.508 1 98.5 82 ASN A N 1
ATOM 629 C CA . ASN A 1 82 ? 0.677 -3.881 -14.875 1 98.5 82 ASN A CA 1
ATOM 630 C C . ASN A 1 82 ? 1.52 -3.293 -13.742 1 98.5 82 ASN A C 1
ATOM 632 O O . ASN A 1 82 ? 0.987 -2.916 -12.695 1 98.5 82 ASN A O 1
ATOM 636 N N . ILE A 1 83 ? 2.838 -3.186 -13.969 1 98.69 83 ILE A N 1
ATOM 637 C CA . ILE A 1 83 ? 3.744 -2.641 -12.961 1 98.69 83 ILE A CA 1
ATOM 638 C C . ILE A 1 83 ? 3.863 -1.129 -13.141 1 98.69 83 ILE A C 1
ATOM 640 O O . ILE A 1 83 ? 4.223 -0.65 -14.219 1 98.69 83 ILE A O 1
ATOM 644 N N . HIS A 1 84 ? 3.594 -0.405 -12.078 1 98.38 84 HIS A N 1
ATOM 645 C CA . HIS A 1 84 ? 3.605 1.053 -12.133 1 98.38 84 HIS A CA 1
ATOM 646 C C . HIS A 1 84 ? 4.949 1.609 -11.68 1 98.38 84 HIS A C 1
ATOM 648 O O . HIS A 1 84 ? 5.398 2.646 -12.172 1 98.38 84 HIS A O 1
ATOM 654 N N . ASP A 1 85 ? 5.531 0.997 -10.742 1 98.44 85 ASP A N 1
ATOM 655 C CA . ASP A 1 85 ? 6.75 1.524 -10.141 1 98.44 85 ASP A CA 1
ATOM 656 C C . ASP A 1 85 ? 7.512 0.429 -9.398 1 98.44 85 ASP A C 1
ATOM 658 O O . ASP A 1 85 ? 6.906 -0.498 -8.852 1 98.44 85 ASP A O 1
ATOM 662 N N . ILE A 1 86 ? 8.805 0.502 -9.414 1 98.75 86 ILE A N 1
ATOM 663 C CA . ILE A 1 86 ? 9.688 -0.354 -8.625 1 98.75 86 ILE A CA 1
ATOM 664 C C . ILE A 1 86 ? 10.75 0.496 -7.941 1 98.75 86 ILE A C 1
ATOM 666 O O . ILE A 1 86 ? 11.312 1.408 -8.555 1 98.75 86 ILE A O 1
ATOM 670 N N . SER A 1 87 ? 10.945 0.26 -6.688 1 98.62 87 SER A N 1
ATOM 671 C CA . SER A 1 87 ? 12.031 0.855 -5.918 1 98.62 87 SER A CA 1
ATOM 672 C C . SER A 1 87 ? 12.914 -0.218 -5.285 1 98.62 87 SER A C 1
ATOM 674 O O . SER A 1 87 ? 12.406 -1.212 -4.758 1 98.62 87 SER A O 1
ATOM 676 N N . LEU A 1 88 ? 14.234 -0.005 -5.32 1 98.62 88 LEU A N 1
ATOM 677 C CA . LEU A 1 88 ? 15.18 -0.98 -4.793 1 98.62 88 LEU A CA 1
ATOM 678 C C . LEU A 1 88 ? 16.047 -0.363 -3.699 1 98.62 88 LEU A C 1
ATOM 680 O O . LEU A 1 88 ? 16.734 0.63 -3.936 1 98.62 88 LEU A O 1
ATOM 684 N N . ASP A 1 89 ? 16.016 -0.907 -2.539 1 98.44 89 ASP A N 1
ATOM 685 C CA . ASP A 1 89 ? 16.906 -0.593 -1.437 1 98.44 89 ASP A CA 1
ATOM 686 C C . ASP A 1 89 ? 18.062 -1.594 -1.367 1 98.44 89 ASP A C 1
ATOM 688 O O . ASP A 1 89 ? 17.938 -2.643 -0.73 1 98.44 89 ASP A O 1
ATOM 692 N N . GLN A 1 90 ? 19.172 -1.181 -1.958 1 97.81 90 GLN A N 1
ATOM 693 C CA . GLN A 1 90 ? 20.297 -2.098 -2.049 1 97.81 90 GLN A CA 1
ATOM 694 C C . GLN A 1 90 ? 20.938 -2.334 -0.68 1 97.81 90 GLN A C 1
ATOM 696 O O . GLN A 1 90 ? 21.375 -3.445 -0.375 1 97.81 90 GLN A O 1
ATOM 701 N N . GLN A 1 91 ? 20.875 -1.347 0.12 1 96.5 91 GLN A N 1
ATOM 702 C CA . GLN A 1 91 ? 21.547 -1.443 1.406 1 96.5 91 GLN A CA 1
ATOM 703 C C . GLN A 1 91 ? 20.844 -2.428 2.332 1 96.5 91 GLN A C 1
ATOM 705 O O . GLN A 1 91 ? 21.484 -3.297 2.93 1 96.5 91 GLN A O 1
ATOM 710 N N . ASP A 1 92 ? 19.562 -2.344 2.391 1 97.5 92 ASP A N 1
ATOM 711 C CA . ASP A 1 92 ? 18.828 -3.182 3.332 1 97.5 92 ASP A CA 1
ATOM 712 C C . ASP A 1 92 ? 18.188 -4.375 2.623 1 97.5 92 ASP A C 1
ATOM 714 O O . ASP A 1 92 ? 17.438 -5.137 3.23 1 97.5 92 ASP A O 1
ATOM 718 N N . LEU A 1 93 ? 18.438 -4.547 1.386 1 98.38 93 LEU A N 1
ATOM 719 C CA . LEU A 1 93 ? 17.984 -5.66 0.562 1 98.38 93 LEU A CA 1
ATOM 720 C C . LEU A 1 93 ? 16.453 -5.77 0.581 1 98.38 93 LEU A C 1
ATOM 722 O O . LEU A 1 93 ? 15.914 -6.812 0.938 1 98.38 93 LEU A O 1
ATOM 726 N N . LYS A 1 94 ? 15.859 -4.664 0.187 1 98.69 94 LYS A N 1
ATOM 727 C CA . LYS A 1 94 ? 14.406 -4.555 0.084 1 98.69 94 LYS A CA 1
ATOM 728 C C . LYS A 1 94 ? 13.992 -4.035 -1.288 1 98.69 94 LYS A C 1
ATOM 730 O O . LYS A 1 94 ? 14.812 -3.477 -2.021 1 98.69 94 LYS A O 1
ATOM 735 N N . ALA A 1 95 ? 12.789 -4.27 -1.605 1 98.75 95 ALA A N 1
ATOM 736 C CA . ALA A 1 95 ? 12.18 -3.678 -2.795 1 98.75 95 ALA A CA 1
ATOM 737 C C . ALA A 1 95 ? 10.711 -3.346 -2.553 1 98.75 95 ALA A C 1
ATOM 739 O O . ALA A 1 95 ? 10.078 -3.914 -1.661 1 98.75 95 ALA A O 1
ATOM 740 N N . THR A 1 96 ? 10.25 -2.41 -3.246 1 98.81 96 THR A N 1
ATOM 741 C CA . THR A 1 96 ? 8.82 -2.105 -3.326 1 98.81 96 THR A CA 1
ATOM 742 C C . THR 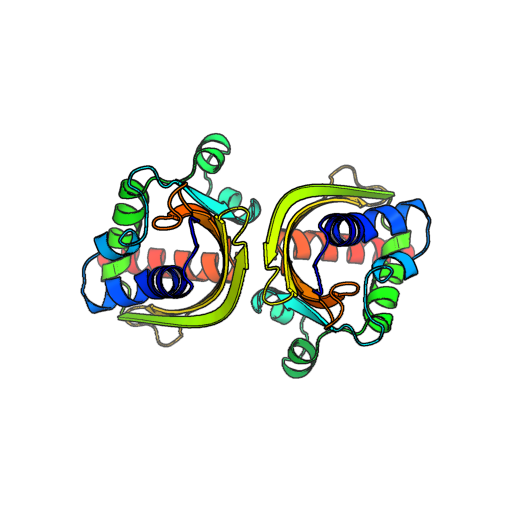A 1 96 ? 8.336 -2.162 -4.773 1 98.81 96 THR A C 1
ATOM 744 O O . THR A 1 96 ? 9.016 -1.674 -5.68 1 98.81 96 THR A O 1
ATOM 747 N N . VAL A 1 97 ? 7.207 -2.729 -4.949 1 98.88 97 VAL A N 1
ATOM 748 C CA . VAL A 1 97 ? 6.598 -2.746 -6.273 1 98.88 97 VAL A CA 1
ATOM 749 C C . VAL A 1 97 ? 5.133 -2.324 -6.18 1 98.88 97 VAL A C 1
ATOM 751 O O . VAL A 1 97 ? 4.391 -2.826 -5.332 1 98.88 97 VAL A O 1
ATOM 754 N N . HIS A 1 98 ? 4.758 -1.349 -6.902 1 98.88 98 HIS A N 1
ATOM 755 C CA . HIS A 1 98 ? 3.389 -0.896 -7.117 1 98.88 98 HIS A CA 1
ATOM 756 C C . HIS A 1 98 ? 2.82 -1.458 -8.414 1 98.88 98 HIS A C 1
ATOM 758 O O . HIS A 1 98 ? 3.393 -1.253 -9.492 1 98.88 98 HIS A O 1
ATOM 764 N N . LEU A 1 99 ? 1.705 -2.193 -8.266 1 98.81 99 LEU A N 1
ATOM 765 C CA . LEU A 1 99 ? 1.199 -2.875 -9.453 1 98.81 99 LEU A CA 1
ATOM 766 C C . LEU A 1 99 ? -0.319 -3.006 -9.398 1 98.81 99 LEU A C 1
ATOM 768 O O . LEU A 1 99 ? -0.928 -2.793 -8.344 1 98.81 99 LEU A O 1
ATOM 772 N N . THR A 1 100 ? -0.904 -3.271 -10.555 1 98.69 100 THR A N 1
ATOM 773 C CA . THR A 1 100 ? -2.311 -3.643 -10.672 1 98.69 100 THR A CA 1
ATOM 774 C C . THR A 1 100 ? -2.457 -4.977 -11.406 1 98.69 100 THR A C 1
ATOM 776 O O . THR A 1 100 ? -1.911 -5.156 -12.492 1 98.69 100 THR A O 1
ATOM 779 N N . HIS A 1 101 ? -3.115 -5.895 -10.742 1 98.25 101 HIS A N 1
ATOM 780 C CA . HIS A 1 101 ? -3.539 -7.109 -11.43 1 98.25 101 HIS A CA 1
ATOM 781 C C . HIS A 1 101 ? -4.898 -6.922 -12.094 1 98.25 101 HIS A C 1
ATOM 783 O O . HIS A 1 101 ? -5.852 -6.48 -11.453 1 98.25 101 HIS A O 1
ATOM 789 N N . GLN A 1 102 ? -4.914 -7.156 -13.336 1 98.19 102 GLN A N 1
ATOM 790 C CA . GLN A 1 102 ? -6.168 -7.297 -14.07 1 98.19 102 GLN A CA 1
ATOM 791 C C . GLN A 1 102 ? -6.59 -8.758 -14.164 1 98.19 102 GLN A C 1
ATOM 793 O O . GLN A 1 102 ? -5.875 -9.578 -14.742 1 98.19 102 GLN A O 1
ATOM 798 N N . ILE A 1 103 ? -7.77 -9.086 -13.625 1 98.31 103 ILE A N 1
ATOM 799 C CA . ILE A 1 103 ? -8.188 -10.484 -13.531 1 98.31 103 ILE A CA 1
ATOM 800 C C . ILE A 1 103 ? -9.539 -10.664 -14.203 1 98.31 103 ILE A C 1
ATOM 802 O O . ILE A 1 103 ? -10.492 -9.945 -13.906 1 98.31 103 ILE A O 1
ATOM 806 N N . LYS A 1 104 ? -9.609 -11.562 -15.086 1 97.94 104 LYS A N 1
ATOM 807 C CA . LYS A 1 104 ? -10.867 -11.977 -15.695 1 97.94 104 LYS A CA 1
ATOM 808 C C . LYS A 1 104 ? -11.32 -13.328 -15.164 1 97.94 104 LYS A C 1
ATOM 810 O O . LYS A 1 104 ? -10.594 -14.32 -15.266 1 97.94 104 LYS A O 1
ATOM 815 N N . LEU A 1 105 ? -12.492 -13.297 -14.57 1 97.75 105 LEU A N 1
ATOM 816 C CA . LEU A 1 105 ? -13.062 -14.547 -14.062 1 97.75 105 LEU A CA 1
ATOM 817 C C . LEU A 1 105 ? -13.867 -15.258 -15.141 1 97.75 105 LEU A C 1
ATOM 819 O O . LEU A 1 105 ? -14.445 -14.609 -16.016 1 97.75 105 LEU A O 1
ATOM 823 N N . LEU A 1 106 ? -13.93 -16.531 -15.016 1 95.62 106 LEU A N 1
ATOM 824 C CA . LEU A 1 106 ? -14.664 -17.344 -15.984 1 95.62 106 LEU A CA 1
ATOM 825 C C . LEU A 1 106 ? -16.141 -16.953 -16.016 1 95.62 106 LEU A C 1
ATOM 827 O O . LEU A 1 106 ? -16.781 -16.859 -14.969 1 95.62 106 LEU A O 1
ATOM 831 N N . GLY A 1 107 ? -16.594 -16.656 -17.25 1 93.38 107 GLY A N 1
ATOM 832 C CA . GLY A 1 107 ? -18.016 -16.391 -17.453 1 93.38 107 GLY A CA 1
ATOM 833 C C . GLY A 1 107 ? -18.406 -14.977 -17.094 1 93.38 107 GLY A C 1
ATOM 834 O O . GLY A 1 107 ? -19.578 -14.609 -17.234 1 93.38 107 GLY A O 1
ATOM 835 N N . MET A 1 108 ? -17.516 -14.18 -16.594 1 94 108 MET A N 1
ATOM 836 C CA . MET A 1 108 ? -17.828 -12.805 -16.219 1 94 108 MET A CA 1
ATOM 837 C C . MET A 1 108 ? -17.344 -11.828 -17.281 1 94 108 MET A C 1
ATOM 839 O O . MET A 1 108 ? -16.25 -12 -17.828 1 94 108 MET A O 1
ATOM 843 N N . GLU A 1 109 ? -18.078 -10.891 -17.578 1 93.94 109 GLU A N 1
ATOM 844 C CA . GLU A 1 109 ? -17.703 -9.891 -18.578 1 93.94 109 GLU A CA 1
ATOM 845 C C . GLU A 1 109 ? -16.781 -8.828 -17.984 1 93.94 109 GLU A C 1
ATOM 847 O O . GLU A 1 109 ? -15.805 -8.43 -18.609 1 93.94 109 GLU A O 1
ATOM 852 N N . GLU A 1 110 ? -17.156 -8.492 -16.812 1 95.06 110 GLU A N 1
ATOM 853 C CA . GLU A 1 110 ? -16.391 -7.445 -16.156 1 95.06 110 GLU A CA 1
ATOM 854 C C . GLU A 1 110 ? -15.078 -8 -15.586 1 95.06 110 GLU A C 1
ATOM 856 O O . GLU A 1 110 ? -15.039 -9.141 -15.117 1 95.06 110 GLU A O 1
ATOM 861 N N . LYS A 1 111 ? -14.062 -7.223 -15.695 1 97.56 111 LYS A N 1
ATOM 862 C CA . LYS A 1 111 ? -12.766 -7.574 -15.125 1 97.56 111 LYS A CA 1
ATOM 863 C C . LYS A 1 111 ? -12.586 -6.949 -13.742 1 97.56 111 LYS A C 1
ATOM 865 O O . LYS A 1 111 ? -13.195 -5.918 -13.438 1 97.56 111 LYS A O 1
ATOM 870 N N . ASN A 1 112 ? -11.781 -7.652 -12.977 1 97.5 112 ASN A N 1
ATOM 871 C CA . ASN A 1 112 ? -11.383 -7.125 -11.672 1 97.5 112 ASN A CA 1
ATOM 872 C C . ASN A 1 112 ? -10 -6.48 -11.734 1 97.5 112 ASN A C 1
ATOM 874 O O . ASN A 1 112 ? -9.078 -7.023 -12.352 1 97.5 112 ASN A O 1
ATOM 878 N N . PHE A 1 113 ? -9.914 -5.293 -11.203 1 97.56 113 PHE A N 1
ATOM 879 C CA . PHE A 1 113 ? -8.633 -4.598 -11.102 1 97.56 113 PHE A CA 1
ATOM 880 C C . PHE A 1 113 ? -8.203 -4.461 -9.648 1 97.56 113 PHE A C 1
ATOM 882 O O . PHE A 1 113 ? -8.805 -3.699 -8.883 1 97.56 113 PHE A O 1
ATOM 889 N N . ILE A 1 114 ? -7.172 -5.203 -9.297 1 97.94 114 ILE A N 1
ATOM 890 C CA . ILE A 1 114 ? -6.715 -5.199 -7.914 1 97.94 114 ILE A CA 1
ATOM 891 C C . ILE A 1 114 ? -5.355 -4.512 -7.82 1 97.94 114 ILE A C 1
ATOM 893 O O . ILE A 1 114 ? -4.332 -5.09 -8.195 1 97.94 114 ILE A O 1
ATOM 897 N N . GLU A 1 115 ? -5.344 -3.328 -7.281 1 98.56 115 GLU A N 1
ATOM 898 C CA . GLU A 1 115 ? -4.125 -2.553 -7.066 1 98.56 115 GLU A CA 1
ATOM 899 C C . GLU A 1 115 ? -3.432 -2.957 -5.77 1 98.56 115 GLU A C 1
ATOM 901 O O . GLU A 1 115 ? -4.094 -3.223 -4.766 1 98.56 115 GLU A O 1
ATOM 906 N N . ASN A 1 116 ? -2.092 -3.074 -5.832 1 98.75 116 ASN A N 1
ATOM 907 C CA . ASN A 1 116 ? -1.287 -3.455 -4.676 1 98.75 116 ASN A CA 1
ATOM 908 C C . ASN A 1 116 ? 0.001 -2.643 -4.598 1 98.75 116 ASN A C 1
ATOM 910 O O . ASN A 1 116 ? 0.567 -2.266 -5.625 1 98.75 116 ASN A O 1
ATOM 914 N N . MET A 1 117 ? 0.375 -2.314 -3.473 1 98.81 117 MET A N 1
ATOM 915 C CA . MET A 1 117 ? 1.742 -1.911 -3.152 1 98.81 117 MET A CA 1
ATOM 916 C C . MET A 1 117 ? 2.406 -2.926 -2.227 1 98.81 117 MET A C 1
ATOM 918 O O . MET A 1 117 ? 1.908 -3.193 -1.133 1 98.81 117 MET A O 1
ATOM 922 N N . ILE A 1 118 ? 3.545 -3.475 -2.664 1 98.88 118 ILE A N 1
ATOM 923 C CA . ILE A 1 118 ? 4.105 -4.641 -1.985 1 98.88 118 ILE A CA 1
ATOM 924 C C . ILE A 1 118 ? 5.543 -4.352 -1.567 1 98.88 118 ILE A C 1
ATOM 926 O O . ILE A 1 118 ? 6.352 -3.881 -2.375 1 98.88 118 ILE A O 1
ATOM 930 N N . LEU A 1 119 ? 5.801 -4.617 -0.318 1 98.81 119 LEU A N 1
ATOM 931 C CA . LEU A 1 119 ? 7.156 -4.566 0.22 1 98.81 119 LEU A CA 1
ATOM 932 C C . LEU A 1 119 ? 7.777 -5.961 0.252 1 98.81 119 LEU A C 1
ATOM 934 O O . LEU A 1 119 ? 7.16 -6.91 0.743 1 98.81 119 LEU A O 1
ATOM 938 N N . LEU A 1 120 ? 8.977 -6.043 -0.255 1 98.88 120 LEU A N 1
ATOM 939 C CA . LEU A 1 120 ? 9.711 -7.301 -0.335 1 98.88 120 LEU A CA 1
ATOM 940 C C . LEU A 1 120 ? 11.031 -7.211 0.432 1 98.88 120 LEU A C 1
ATOM 942 O O . LEU A 1 120 ? 11.82 -6.297 0.204 1 98.88 120 LEU A O 1
ATOM 946 N N . ASP A 1 121 ? 11.258 -8.172 1.303 1 98.75 121 ASP A N 1
ATOM 947 C CA . ASP A 1 121 ? 12.562 -8.344 1.927 1 98.75 121 ASP A CA 1
ATOM 948 C C . ASP A 1 121 ? 13.297 -9.547 1.336 1 98.75 121 ASP A C 1
ATOM 950 O O . ASP A 1 121 ? 12.727 -10.641 1.238 1 98.75 121 ASP A O 1
ATOM 954 N N . PHE A 1 122 ? 14.531 -9.312 1.029 1 98.69 122 PHE A N 1
ATOM 955 C CA . PHE A 1 122 ? 15.336 -10.375 0.437 1 98.69 122 PHE A CA 1
ATOM 956 C C . PHE A 1 122 ? 16.219 -11.031 1.485 1 98.69 122 PHE A C 1
ATOM 958 O O . PHE A 1 122 ? 16.422 -10.477 2.57 1 98.69 122 PHE A O 1
ATOM 965 N N . ASP A 1 123 ? 16.641 -12.203 1.135 1 97.75 123 ASP A N 1
ATOM 966 C CA . ASP A 1 123 ? 17.609 -12.883 1.983 1 97.75 123 ASP A CA 1
ATOM 967 C C . ASP A 1 123 ? 18.969 -12.203 1.923 1 97.75 123 ASP A C 1
ATOM 969 O O . ASP A 1 123 ? 19.156 -11.234 1.184 1 97.75 123 ASP A O 1
ATOM 973 N N . LYS A 1 124 ? 19.891 -12.656 2.709 1 95.88 124 LYS A N 1
ATOM 974 C CA . LYS A 1 124 ? 21.188 -12 2.883 1 95.88 124 LYS A CA 1
ATOM 975 C C . LYS A 1 124 ? 21.953 -11.938 1.563 1 95.88 124 LYS A C 1
ATOM 977 O O . LYS A 1 124 ? 22.781 -11.055 1.368 1 95.88 124 LYS A O 1
ATOM 982 N N . GLN A 1 125 ? 21.625 -12.883 0.644 1 95.56 125 GLN A N 1
ATOM 983 C CA . GLN A 1 125 ? 22.312 -12.922 -0.647 1 95.56 125 GLN A CA 1
ATOM 984 C C . GLN A 1 125 ? 21.625 -12 -1.657 1 95.56 125 GLN A C 1
ATOM 986 O O . GLN A 1 125 ? 22.172 -11.727 -2.723 1 95.56 125 GLN A O 1
ATOM 991 N N . GLY A 1 126 ? 20.422 -11.492 -1.311 1 96.38 126 GLY A N 1
ATOM 992 C CA . GLY A 1 126 ? 19.672 -10.641 -2.225 1 96.38 126 GLY A CA 1
ATOM 993 C C . GLY A 1 126 ? 19.062 -11.406 -3.383 1 96.38 126 GLY A C 1
ATOM 994 O O . GLY A 1 126 ? 18.703 -10.812 -4.406 1 96.38 126 GLY A O 1
ATOM 995 N N . GLU A 1 127 ? 18.906 -12.695 -3.238 1 96.69 127 GLU A N 1
ATOM 996 C CA . GLU A 1 127 ? 18.516 -13.516 -4.379 1 96.69 127 GLU A CA 1
ATOM 997 C C . GLU A 1 127 ? 17.062 -13.992 -4.254 1 96.69 127 GLU A C 1
ATOM 999 O O . GLU A 1 127 ? 16.391 -14.195 -5.262 1 96.69 127 GLU A O 1
ATOM 1004 N N . ARG A 1 128 ? 16.656 -14.227 -3.064 1 98.25 128 ARG A N 1
ATOM 1005 C CA . ARG A 1 128 ? 15.32 -14.734 -2.812 1 98.25 128 ARG A CA 1
ATOM 1006 C C . ARG A 1 128 ? 14.562 -13.82 -1.854 1 98.25 128 ARG A C 1
ATOM 1008 O O . ARG A 1 128 ? 15.156 -13.203 -0.972 1 98.25 128 ARG A O 1
ATOM 1015 N N . ILE A 1 129 ? 13.258 -13.828 -2.027 1 98.75 129 ILE A N 1
ATOM 1016 C CA . ILE A 1 129 ? 12.398 -13.023 -1.167 1 98.75 129 ILE A CA 1
ATOM 1017 C C . ILE A 1 129 ? 12.023 -13.828 0.077 1 98.75 129 ILE A C 1
ATOM 1019 O O . ILE A 1 129 ? 11.539 -14.961 -0.027 1 98.75 129 ILE A O 1
ATOM 1023 N N . GLU A 1 130 ? 12.172 -13.219 1.213 1 98.5 130 GLU A N 1
ATOM 1024 C CA . GLU A 1 130 ? 11.945 -13.953 2.451 1 98.5 130 GLU A CA 1
ATOM 1025 C C . GLU A 1 130 ? 10.75 -13.391 3.215 1 98.5 130 GLU A C 1
ATOM 1027 O O . GLU A 1 130 ? 10.234 -14.031 4.137 1 98.5 130 GLU A O 1
ATOM 1032 N N . LYS A 1 131 ? 10.32 -12.25 2.898 1 98.56 131 LYS A N 1
ATOM 1033 C CA . LYS A 1 131 ? 9.156 -11.633 3.525 1 98.56 131 LYS A CA 1
ATOM 1034 C C . LYS A 1 131 ? 8.398 -10.758 2.535 1 98.56 131 LYS A C 1
ATOM 1036 O O . LYS A 1 131 ? 9.008 -10.031 1.748 1 98.56 131 LYS A O 1
ATOM 1041 N N . ILE A 1 132 ? 7.105 -10.867 2.58 1 98.69 132 ILE A N 1
ATOM 1042 C CA . ILE A 1 132 ? 6.211 -10.062 1.751 1 98.69 132 ILE A CA 1
ATOM 1043 C C . ILE A 1 132 ? 5.215 -9.32 2.637 1 98.69 132 ILE A C 1
ATOM 1045 O O . ILE A 1 132 ? 4.617 -9.914 3.537 1 98.69 132 ILE A O 1
ATOM 1049 N N . VAL A 1 133 ? 5.105 -8.062 2.461 1 98.44 133 VAL A N 1
ATOM 1050 C CA . VAL A 1 133 ? 3.967 -7.293 2.955 1 98.44 133 VAL A CA 1
ATOM 1051 C C . VAL A 1 133 ? 3.164 -6.742 1.777 1 98.44 133 VAL A C 1
ATOM 1053 O O . VAL A 1 133 ? 3.607 -5.82 1.091 1 98.44 133 VAL A O 1
ATOM 1056 N N . GLU A 1 134 ? 1.991 -7.297 1.601 1 98.12 134 GLU A N 1
ATOM 1057 C CA . GLU A 1 134 ? 1.148 -6.93 0.468 1 98.12 134 GLU A CA 1
ATOM 1058 C C . GLU A 1 134 ? -0.008 -6.035 0.908 1 98.12 134 GLU A C 1
ATOM 1060 O O . GLU A 1 134 ? -0.99 -6.52 1.477 1 98.12 134 GLU A O 1
ATOM 1065 N N . PHE A 1 135 ? 0.159 -4.785 0.611 1 98.5 135 PHE A N 1
ATOM 1066 C CA . PHE A 1 135 ? -0.899 -3.812 0.846 1 98.5 135 PHE A CA 1
ATOM 1067 C C . PHE A 1 135 ? -1.856 -3.756 -0.338 1 98.5 135 PHE A C 1
ATOM 1069 O O . PHE A 1 135 ? -1.494 -3.277 -1.414 1 98.5 135 PHE A O 1
ATOM 1076 N N . THR A 1 136 ? -3.049 -4.191 -0.099 1 98.12 136 THR A N 1
ATOM 1077 C CA . THR A 1 136 ? -3.957 -4.375 -1.227 1 98.12 136 THR A CA 1
ATOM 1078 C C . THR A 1 136 ? -5.117 -3.387 -1.156 1 98.12 136 THR A C 1
ATOM 1080 O O . THR A 1 136 ? -5.422 -2.854 -0.087 1 98.12 136 THR A O 1
ATOM 1083 N N . ASP A 1 137 ? -5.691 -3.088 -2.33 1 97.75 137 ASP A N 1
ATOM 1084 C CA . ASP A 1 137 ? -6.965 -2.381 -2.41 1 97.75 137 ASP A CA 1
ATOM 1085 C C . ASP A 1 137 ? -8.094 -3.205 -1.788 1 97.75 137 ASP A C 1
ATOM 1087 O O . ASP A 1 137 ? -8.672 -4.07 -2.447 1 97.75 137 ASP A O 1
ATOM 1091 N N . VAL A 1 138 ? -8.422 -2.852 -0.618 1 96.44 138 VAL A N 1
ATOM 1092 C CA . VAL A 1 138 ? -9.328 -3.68 0.171 1 96.44 138 VAL A CA 1
ATOM 1093 C C . VAL A 1 138 ? -10.688 -3.76 -0.521 1 96.44 138 VAL A C 1
ATOM 1095 O O . VAL A 1 138 ? -11.281 -4.84 -0.623 1 96.44 138 VAL A O 1
ATOM 1098 N N . MET A 1 139 ? -11.156 -2.682 -1.037 1 95.12 139 MET A N 1
ATOM 1099 C CA . MET A 1 139 ? -12.477 -2.65 -1.645 1 95.12 139 MET A CA 1
ATOM 1100 C C . MET A 1 139 ? -12.539 -3.549 -2.875 1 95.12 139 MET A C 1
ATOM 1102 O O . MET A 1 139 ? -13.438 -4.387 -2.996 1 95.12 139 MET A O 1
ATOM 1106 N N . GLU A 1 140 ? -11.602 -3.447 -3.715 1 96.56 140 GLU A N 1
ATOM 1107 C CA . GLU A 1 140 ? -11.602 -4.246 -4.938 1 96.56 140 GLU A CA 1
ATOM 1108 C C . GLU A 1 140 ? -11.297 -5.711 -4.637 1 96.56 140 GLU A C 1
ATOM 1110 O O . GLU A 1 140 ? -11.812 -6.609 -5.309 1 96.56 140 GLU A O 1
ATOM 1115 N N . SER A 1 141 ? -10.445 -5.953 -3.646 1 96.69 141 SER A N 1
ATOM 1116 C CA . SER A 1 141 ? -10.125 -7.32 -3.258 1 96.69 141 SER A CA 1
ATOM 1117 C C . SER A 1 141 ? -11.352 -8.047 -2.721 1 96.69 141 SER A C 1
ATOM 1119 O O . SER A 1 141 ? -11.586 -9.211 -3.049 1 96.69 141 SER A O 1
ATOM 1121 N N . MET A 1 142 ? -12.07 -7.348 -1.948 1 95.12 142 MET A N 1
ATOM 1122 C CA . MET A 1 142 ? -13.273 -7.953 -1.386 1 95.12 142 MET A CA 1
ATOM 1123 C C . MET A 1 142 ? -14.289 -8.266 -2.48 1 95.12 142 MET A C 1
ATOM 1125 O O . MET A 1 142 ? -14.938 -9.312 -2.449 1 95.12 142 MET A O 1
ATOM 1129 N N . LYS A 1 143 ? -14.453 -7.383 -3.418 1 94.75 143 LYS A N 1
ATOM 1130 C CA . LYS A 1 143 ? -15.328 -7.645 -4.559 1 94.75 143 LYS A CA 1
ATOM 1131 C C . LYS A 1 143 ? -14.898 -8.898 -5.309 1 94.75 143 LYS A C 1
ATOM 1133 O O . LYS A 1 143 ? -15.727 -9.727 -5.684 1 94.75 143 LYS A O 1
ATOM 1138 N N . TYR A 1 144 ? -13.672 -8.992 -5.523 1 96.62 144 TYR A N 1
ATOM 1139 C CA . TYR A 1 144 ? -13.094 -10.133 -6.219 1 96.62 144 TYR A CA 1
ATOM 1140 C C . TYR A 1 144 ? -13.367 -11.43 -5.461 1 96.62 144 TYR A C 1
ATOM 1142 O O . TYR A 1 144 ? -13.797 -12.422 -6.051 1 96.62 144 TYR A O 1
ATOM 1150 N N . MET A 1 145 ? -13.109 -11.406 -4.188 1 94.44 145 MET A N 1
ATOM 1151 C CA . MET A 1 145 ? -13.312 -12.602 -3.367 1 94.44 145 MET A CA 1
ATOM 1152 C C . MET A 1 145 ? -14.781 -13.016 -3.365 1 94.44 145 MET A C 1
ATOM 1154 O O . MET A 1 145 ? -15.086 -14.211 -3.398 1 94.44 145 MET A O 1
ATOM 1158 N N . GLN A 1 146 ? -15.609 -12.07 -3.303 1 94.44 146 GLN A N 1
ATOM 1159 C CA . GLN A 1 146 ? -17.031 -12.359 -3.344 1 94.44 146 GLN A CA 1
ATOM 1160 C C . GLN A 1 146 ? -17.438 -13 -4.672 1 94.44 146 GLN A C 1
ATOM 1162 O O . GLN A 1 146 ? -18.219 -13.953 -4.699 1 94.44 146 GLN A O 1
ATOM 1167 N N . ALA A 1 147 ? -16.922 -12.477 -5.691 1 95.62 147 ALA A N 1
ATOM 1168 C CA . ALA A 1 147 ? -17.188 -13.039 -7.012 1 95.62 147 ALA A CA 1
ATOM 1169 C C . ALA A 1 147 ? -16.688 -14.484 -7.102 1 95.62 147 ALA A C 1
ATOM 1171 O O . ALA A 1 147 ? -17.391 -15.352 -7.625 1 95.62 147 ALA A O 1
ATOM 1172 N N . LEU A 1 148 ? -15.547 -14.742 -6.598 1 95.12 148 LEU A N 1
ATOM 1173 C CA . LEU A 1 148 ? -14.984 -16.094 -6.582 1 95.12 148 LEU A CA 1
ATOM 1174 C C . LEU A 1 148 ? -15.875 -17.047 -5.793 1 95.12 148 LEU A C 1
ATOM 1176 O O . LEU A 1 148 ? -16.125 -18.172 -6.227 1 95.12 148 LEU A O 1
ATOM 1180 N N . GLN A 1 149 ? -16.297 -16.562 -4.676 1 93 149 GLN A N 1
ATOM 1181 C CA . GLN A 1 149 ? -17.188 -17.375 -3.84 1 93 149 GLN A CA 1
ATOM 1182 C C . GLN A 1 149 ? -18.484 -17.703 -4.562 1 93 149 GLN A C 1
ATOM 1184 O O . GLN A 1 149 ? -19.016 -18.812 -4.441 1 93 149 GLN A O 1
ATOM 1189 N N . GLY A 1 150 ? -18.969 -16.703 -5.207 1 93.81 150 GLY A N 1
ATOM 1190 C CA . GLY A 1 150 ? -20.156 -16.938 -5.996 1 93.81 150 GLY A CA 1
ATOM 1191 C C . GLY A 1 150 ? -19.984 -18 -7.07 1 93.81 150 GLY A C 1
ATOM 1192 O O . GLY A 1 150 ? -20.844 -18.859 -7.262 1 93.81 150 GLY A O 1
ATOM 1193 N N . LEU A 1 151 ? -18.891 -17.953 -7.711 1 94.31 151 LEU A N 1
ATOM 1194 C CA . LEU A 1 151 ? -18.578 -18.922 -8.758 1 94.31 151 LEU A CA 1
ATOM 1195 C C . LEU A 1 151 ? -18.406 -20.328 -8.172 1 94.31 151 LEU A C 1
ATOM 1197 O O . LEU A 1 151 ? -18.891 -21.312 -8.734 1 94.31 151 LEU A O 1
ATOM 1201 N N . ALA A 1 152 ? -17.75 -20.391 -7.098 1 92.81 152 ALA A N 1
ATOM 1202 C CA . ALA A 1 152 ? -17.516 -21.672 -6.43 1 92.81 152 ALA A CA 1
ATOM 1203 C C . ALA A 1 152 ? -18.844 -22.297 -5.984 1 92.81 152 ALA A C 1
ATOM 1205 O O . ALA A 1 152 ? -19.016 -23.516 -6.09 1 92.81 152 ALA A O 1
ATOM 1206 N N . ALA A 1 153 ? -19.641 -21.453 -5.492 1 92.75 153 ALA A N 1
ATOM 1207 C CA . ALA A 1 153 ? -20.953 -21.938 -5.039 1 92.75 153 ALA A CA 1
ATOM 1208 C C . ALA A 1 153 ? -21.781 -22.453 -6.211 1 92.75 153 ALA A C 1
ATOM 1210 O O . ALA A 1 153 ? -22.5 -23.453 -6.078 1 92.75 153 ALA A O 1
ATOM 1211 N N . ALA A 1 154 ? -21.75 -21.844 -7.281 1 89.25 154 ALA A N 1
ATOM 1212 C CA . ALA A 1 154 ? -22.516 -22.219 -8.469 1 89.25 154 ALA A CA 1
ATOM 1213 C C . ALA A 1 154 ? -22 -23.531 -9.055 1 89.25 154 ALA A C 1
ATOM 1215 O O . ALA A 1 154 ? -22.75 -24.281 -9.664 1 89.25 154 ALA A O 1
ATOM 1216 N N . LYS A 1 155 ? -20.812 -23.812 -8.984 1 85.06 155 LYS A N 1
ATOM 1217 C CA . LYS A 1 155 ? -20.219 -25.031 -9.508 1 85.06 155 LYS A CA 1
ATOM 1218 C C . LYS A 1 155 ? -20.609 -26.234 -8.656 1 85.06 155 LYS A C 1
ATOM 1220 O O . LYS A 1 155 ? -20.719 -27.359 -9.164 1 85.06 155 LYS A O 1
ATOM 1225 N N . SER A 1 156 ? -20.703 -26.047 -7.352 1 79.44 156 SER A N 1
ATOM 1226 C CA . SER A 1 156 ? -21.047 -27.141 -6.449 1 79.44 156 SER A CA 1
ATOM 1227 C C . SER A 1 156 ? -22.5 -27.531 -6.598 1 79.44 156 SER A C 1
ATOM 1229 O O . SER A 1 156 ? -22.906 -28.609 -6.152 1 79.44 156 SER A O 1
ATOM 1231 N N . GLU A 1 157 ? -23.391 -26.781 -7.254 1 71.81 157 GLU A N 1
ATOM 1232 C CA . GLU A 1 157 ? -24.766 -27.172 -7.523 1 71.81 157 GLU A CA 1
ATOM 1233 C C . GLU A 1 157 ? -24.891 -27.906 -8.844 1 71.81 157 GLU A C 1
ATOM 1235 O O . GLU A 1 157 ? -25.594 -28.922 -8.938 1 71.81 157 GLU A O 1
ATOM 1240 N N . MET B 1 1 ? 27.484 12.32 -4.051 1 69.88 1 MET B N 1
ATOM 1241 C CA . MET B 1 1 ? 26.328 11.75 -4.738 1 69.88 1 MET B CA 1
ATOM 1242 C C . MET B 1 1 ? 25.047 11.984 -3.939 1 69.88 1 MET B C 1
ATOM 1244 O O . MET B 1 1 ? 25.094 12.102 -2.713 1 69.88 1 MET B O 1
ATOM 1248 N N . SER B 1 2 ? 23.969 12.484 -4.598 1 85.25 2 SER B N 1
ATOM 1249 C CA . SER B 1 2 ? 22.688 12.742 -3.951 1 85.25 2 SER B CA 1
ATOM 1250 C C . SER B 1 2 ? 22.219 11.531 -3.145 1 85.25 2 SER B C 1
ATOM 1252 O O . SER B 1 2 ? 22.438 10.391 -3.551 1 85.25 2 SER B O 1
ATOM 1254 N N . LYS B 1 3 ? 21.812 11.867 -1.965 1 92.94 3 LYS B N 1
ATOM 1255 C CA . LYS B 1 3 ? 21.422 10.766 -1.098 1 92.94 3 LYS B CA 1
ATOM 1256 C C . LYS B 1 3 ? 20.109 11.062 -0.375 1 92.94 3 LYS B C 1
ATOM 1258 O O . LYS B 1 3 ? 19.938 12.164 0.155 1 92.94 3 LYS B O 1
ATOM 1263 N N . VAL B 1 4 ? 19.234 10.086 -0.452 1 96.06 4 VAL B N 1
ATOM 1264 C CA . VAL B 1 4 ? 18 10.148 0.315 1 96.06 4 VAL B CA 1
ATOM 1265 C C . VAL B 1 4 ? 18.281 9.836 1.782 1 96.06 4 VAL B C 1
ATOM 1267 O O . VAL B 1 4 ? 18.953 8.852 2.094 1 96.06 4 VAL B O 1
ATOM 1270 N N . ASN B 1 5 ? 17.766 10.695 2.623 1 95.56 5 ASN B N 1
ATOM 1271 C CA . ASN B 1 5 ? 18 10.523 4.051 1 95.56 5 ASN B CA 1
ATOM 1272 C C . ASN B 1 5 ? 16.766 10 4.77 1 95.56 5 ASN B C 1
ATOM 1274 O O . ASN B 1 5 ? 15.656 10.484 4.543 1 95.56 5 ASN B O 1
ATOM 1278 N N . GLU B 1 6 ? 17.016 8.984 5.656 1 97.5 6 GLU B N 1
ATOM 1279 C CA . GLU B 1 6 ? 15.93 8.398 6.434 1 97.5 6 GLU B CA 1
ATOM 1280 C C . GLU B 1 6 ? 15.258 9.445 7.32 1 97.5 6 GLU B C 1
ATOM 1282 O O . GLU B 1 6 ? 14.047 9.391 7.539 1 97.5 6 GLU B O 1
ATOM 1287 N N . ASP B 1 7 ? 16.016 10.391 7.801 1 97.5 7 ASP B N 1
ATOM 1288 C CA . ASP B 1 7 ? 15.477 11.43 8.672 1 97.5 7 ASP B CA 1
ATOM 1289 C C . ASP B 1 7 ? 14.398 12.242 7.957 1 97.5 7 ASP B C 1
ATOM 1291 O O . ASP B 1 7 ? 13.383 12.602 8.555 1 97.5 7 ASP B O 1
ATOM 1295 N N . THR B 1 8 ? 14.625 12.586 6.719 1 98.12 8 THR B N 1
ATOM 1296 C CA . THR B 1 8 ? 13.625 13.305 5.941 1 98.12 8 THR B CA 1
ATOM 1297 C C . THR B 1 8 ? 12.336 12.492 5.816 1 98.12 8 THR B C 1
ATOM 1299 O O . THR B 1 8 ? 11.242 13.031 5.938 1 98.12 8 THR B O 1
ATOM 1302 N N . VAL B 1 9 ? 12.43 11.188 5.602 1 98.69 9 VAL B N 1
ATOM 1303 C CA . VAL B 1 9 ? 11.281 10.297 5.484 1 98.69 9 VAL B CA 1
ATOM 1304 C C . VAL B 1 9 ? 10.516 10.266 6.805 1 98.69 9 VAL B C 1
ATOM 1306 O O . VAL B 1 9 ? 9.289 10.352 6.816 1 98.69 9 VAL B O 1
ATOM 1309 N N . ARG B 1 10 ? 11.242 10.195 7.895 1 98.62 10 ARG B N 1
ATOM 1310 C CA . ARG B 1 10 ? 10.609 10.164 9.211 1 98.62 10 ARG B CA 1
ATOM 1311 C C . ARG B 1 10 ? 9.906 11.484 9.516 1 98.62 10 ARG B C 1
ATOM 1313 O O . ARG B 1 10 ? 8.82 11.492 10.094 1 98.62 10 ARG B O 1
ATOM 1320 N N . GLN B 1 11 ? 10.523 12.578 9.141 1 98.31 11 GLN B N 1
ATOM 1321 C CA . GLN B 1 11 ? 9.891 13.883 9.305 1 98.31 11 GLN B CA 1
ATOM 1322 C C . GLN B 1 11 ? 8.602 13.969 8.484 1 98.31 11 GLN B C 1
ATOM 1324 O O . GLN B 1 11 ? 7.578 14.445 8.984 1 98.31 11 GLN B O 1
ATOM 1329 N N . PHE B 1 12 ? 8.641 13.539 7.301 1 98.75 12 PHE B N 1
ATOM 1330 C CA . PHE B 1 12 ? 7.449 13.492 6.461 1 98.75 12 PHE B CA 1
ATOM 1331 C C . PHE B 1 12 ? 6.359 12.656 7.113 1 98.75 12 PHE B C 1
ATOM 1333 O O . PHE B 1 12 ? 5.211 13.094 7.219 1 98.75 12 PHE B O 1
ATOM 1340 N N . ALA B 1 13 ? 6.691 11.445 7.57 1 98.69 13 ALA B N 1
ATOM 1341 C CA . ALA B 1 13 ? 5.727 10.516 8.164 1 98.69 13 ALA B CA 1
ATOM 1342 C C . ALA B 1 13 ? 5.047 11.141 9.383 1 98.69 13 ALA B C 1
ATOM 1344 O O . ALA B 1 13 ? 3.857 10.914 9.617 1 98.69 13 ALA B O 1
ATOM 1345 N N . ASN B 1 14 ? 5.754 11.938 10.078 1 98.38 14 ASN B N 1
ATOM 1346 C CA . ASN B 1 14 ? 5.266 12.5 11.336 1 98.38 14 ASN B CA 1
ATOM 1347 C C . ASN B 1 14 ? 4.648 13.875 11.125 1 98.38 14 ASN B C 1
ATOM 1349 O O . ASN B 1 14 ? 4.234 14.531 12.086 1 98.38 14 ASN B O 1
ATOM 1353 N N . SER B 1 15 ? 4.641 14.352 9.914 1 97.88 15 SER B N 1
ATOM 1354 C CA . SER B 1 15 ? 4.262 15.734 9.641 1 97.88 15 SER B CA 1
ATOM 1355 C C . SER B 1 15 ? 2.828 16.016 10.086 1 97.88 15 SER B C 1
ATOM 1357 O O . SER B 1 15 ? 2.531 17.094 10.609 1 97.88 15 SER B O 1
ATOM 1359 N N . GLN B 1 16 ? 1.896 15.078 9.891 1 96.31 16 GLN B N 1
ATOM 1360 C CA . GLN B 1 16 ? 0.51 15.297 10.297 1 96.31 16 GLN B CA 1
ATOM 1361 C C . GLN B 1 16 ? 0.397 15.445 11.812 1 96.31 16 GLN B C 1
ATOM 1363 O O . GLN B 1 16 ? -0.311 16.328 12.305 1 96.31 16 GLN B O 1
ATOM 1368 N N . ALA B 1 17 ? 1.08 14.555 12.5 1 96.88 17 ALA B N 1
ATOM 1369 C CA . ALA B 1 17 ? 1.082 14.648 13.961 1 96.88 17 ALA B CA 1
ATOM 1370 C C . ALA B 1 17 ? 1.646 15.992 14.422 1 96.88 17 ALA B C 1
ATOM 1372 O O . ALA B 1 17 ? 1.084 16.641 15.305 1 96.88 17 ALA B O 1
ATOM 1373 N N . ARG B 1 18 ? 2.691 16.406 13.859 1 96.69 18 ARG B N 1
ATOM 1374 C CA . ARG B 1 18 ? 3.332 17.672 14.203 1 96.69 18 ARG B CA 1
ATOM 1375 C C . ARG B 1 18 ? 2.404 18.844 13.922 1 96.69 18 ARG B C 1
ATOM 1377 O O . ARG B 1 18 ? 2.367 19.812 14.688 1 96.69 18 ARG B O 1
ATOM 1384 N N . CYS B 1 19 ? 1.707 18.781 12.828 1 96.88 19 CYS B N 1
ATOM 1385 C CA . CYS B 1 19 ? 0.779 19.844 12.445 1 96.88 19 CYS B CA 1
ATOM 1386 C C . CYS B 1 19 ? -0.308 20.031 13.5 1 96.88 19 CYS B C 1
ATOM 1388 O O . CYS B 1 19 ? -0.633 21.156 13.883 1 96.88 19 CYS B O 1
ATOM 1390 N N . ILE B 1 20 ? -0.856 18.938 13.891 1 96.62 20 ILE B N 1
ATOM 1391 C CA . ILE B 1 20 ? -1.928 18.953 14.883 1 96.62 20 ILE B CA 1
ATOM 1392 C C . ILE B 1 20 ? -1.405 19.531 16.188 1 96.62 20 ILE B C 1
ATOM 1394 O O . ILE B 1 20 ? -2.043 20.406 16.797 1 96.62 20 ILE B O 1
ATOM 1398 N N . GLU B 1 21 ? -0.246 19.109 16.594 1 96 21 GLU B N 1
ATOM 1399 C CA . GLU B 1 21 ? 0.364 19.562 17.844 1 96 21 GLU B CA 1
ATOM 1400 C C . GLU B 1 21 ? 0.687 21.062 17.766 1 96 21 GLU B C 1
ATOM 1402 O O . GLU B 1 21 ? 0.414 21.797 18.719 1 96 21 GLU B O 1
ATOM 1407 N N . ALA B 1 22 ? 1.163 21.531 16.703 1 96.62 22 ALA B N 1
ATOM 1408 C CA . ALA B 1 22 ? 1.62 22.906 16.547 1 96.62 22 ALA B CA 1
ATOM 1409 C C . ALA B 1 22 ? 0.487 23.797 16.062 1 96.62 22 ALA B C 1
ATOM 1411 O O . ALA B 1 22 ? 0.639 25.031 16 1 96.62 22 ALA B O 1
ATOM 1412 N N . LYS B 1 23 ? -0.593 23.203 15.641 1 95.44 23 LYS B N 1
ATOM 1413 C CA . LYS B 1 23 ? -1.719 23.922 15.055 1 95.44 23 LYS B CA 1
ATOM 1414 C C . LYS B 1 23 ? -1.274 24.734 13.852 1 95.44 23 LYS B C 1
ATOM 1416 O O . LYS B 1 23 ? -1.608 25.922 13.742 1 95.44 23 LYS B O 1
ATOM 1421 N N . ASP B 1 24 ? -0.48 24.141 13.023 1 96.94 24 ASP B N 1
ATOM 1422 C CA . ASP B 1 24 ? 0.05 24.766 11.812 1 96.94 24 ASP B CA 1
ATOM 1423 C C . ASP B 1 24 ? -0.042 23.828 10.617 1 96.94 24 ASP B C 1
ATOM 1425 O O . ASP B 1 24 ? 0.84 22.984 10.406 1 96.94 24 ASP B O 1
ATOM 1429 N N . PRO B 1 25 ? -1.021 24.016 9.766 1 95.94 25 PRO B N 1
ATOM 1430 C CA . PRO B 1 25 ? -1.243 23.078 8.648 1 95.94 25 PRO B CA 1
ATOM 1431 C C . PRO B 1 25 ? -0.118 23.125 7.621 1 95.94 25 PRO B C 1
ATOM 1433 O O . PRO B 1 25 ? 0.027 22.188 6.824 1 95.94 25 PRO B O 1
ATOM 1436 N N . LYS B 1 26 ? 0.715 24.078 7.602 1 95.56 26 LYS B N 1
ATOM 1437 C CA . LYS B 1 26 ? 1.787 24.203 6.617 1 95.56 26 LYS B CA 1
ATOM 1438 C C . LYS B 1 26 ? 2.889 23.188 6.871 1 95.56 26 LYS B C 1
ATOM 1440 O O . LYS B 1 26 ? 3.691 22.891 5.98 1 95.56 26 LYS B O 1
ATOM 1445 N N . LEU B 1 27 ? 2.941 22.609 8.023 1 96.69 27 LEU B N 1
ATOM 1446 C CA . LEU B 1 27 ? 3.996 21.672 8.391 1 96.69 27 LEU B CA 1
ATOM 1447 C C . LEU B 1 27 ? 3.855 20.359 7.617 1 96.69 27 LEU B C 1
ATOM 1449 O O . LEU B 1 27 ? 4.809 19.594 7.52 1 96.69 27 LEU B O 1
ATOM 1453 N N . VAL B 1 28 ? 2.686 20.078 7.043 1 96.38 28 VAL B N 1
ATOM 1454 C CA . VAL B 1 28 ? 2.496 18.844 6.301 1 96.38 28 VAL B CA 1
ATOM 1455 C C . VAL B 1 28 ? 3.344 18.859 5.031 1 96.38 28 VAL B C 1
ATOM 1457 O O . VAL B 1 28 ? 3.627 17.812 4.445 1 96.38 28 VAL B O 1
ATOM 1460 N N . SER B 1 29 ? 3.781 20.078 4.633 1 97.69 29 SER B N 1
ATOM 1461 C CA . SER B 1 29 ? 4.543 20.203 3.395 1 97.69 29 SER B CA 1
ATOM 1462 C C . SER B 1 29 ? 5.988 20.594 3.67 1 97.69 29 SER B C 1
ATOM 1464 O O . SER B 1 29 ? 6.715 21 2.756 1 97.69 29 SER B O 1
ATOM 1466 N N . SER B 1 30 ? 6.422 20.484 4.871 1 96.81 30 SER B N 1
ATOM 1467 C CA . SER B 1 30 ? 7.715 21.016 5.293 1 96.81 30 SER B CA 1
ATOM 1468 C C . SER B 1 30 ? 8.867 20.281 4.617 1 96.81 30 SER B C 1
ATOM 1470 O O . SER B 1 30 ? 9.945 20.844 4.441 1 96.81 30 SER B O 1
ATOM 1472 N N . THR B 1 31 ? 8.711 19.047 4.246 1 98.38 31 THR B N 1
ATOM 1473 C CA . THR B 1 31 ? 9.773 18.25 3.639 1 98.38 31 THR B CA 1
ATOM 1474 C C . THR B 1 31 ? 9.609 18.188 2.123 1 98.38 31 THR B C 1
ATOM 1476 O O . THR B 1 31 ? 10.375 17.516 1.438 1 98.38 31 THR B O 1
ATOM 1479 N N . LEU B 1 32 ? 8.625 18.906 1.604 1 98.69 32 LEU B N 1
ATOM 1480 C CA . LEU B 1 32 ? 8.242 18.734 0.204 1 98.69 32 LEU B CA 1
ATOM 1481 C C . LEU B 1 32 ? 8.828 19.844 -0.655 1 98.69 32 LEU B C 1
ATOM 1483 O O . LEU B 1 32 ? 8.992 20.984 -0.188 1 98.69 32 LEU B O 1
ATOM 1487 N N . ALA B 1 33 ? 9.164 19.484 -1.865 1 98.62 33 ALA B N 1
ATOM 1488 C CA . ALA B 1 33 ? 9.445 20.516 -2.867 1 98.62 33 ALA B CA 1
ATOM 1489 C C . ALA B 1 33 ? 8.195 21.328 -3.186 1 98.62 33 ALA B C 1
ATOM 1491 O O . ALA B 1 33 ? 7.074 20.828 -3.053 1 98.62 33 ALA B O 1
ATOM 1492 N N . ASN B 1 34 ? 8.367 22.578 -3.676 1 97.44 34 ASN B N 1
ATOM 1493 C CA . ASN B 1 34 ? 7.246 23.453 -3.971 1 97.44 34 ASN B CA 1
ATOM 1494 C C . ASN B 1 34 ? 6.34 22.875 -5.055 1 97.44 34 ASN B C 1
ATOM 1496 O O . ASN B 1 34 ? 5.133 23.125 -5.059 1 97.44 34 ASN B O 1
ATOM 1500 N N . ASN B 1 35 ? 6.914 22.125 -5.918 1 97.12 35 ASN B N 1
ATOM 1501 C CA . ASN B 1 35 ? 6.16 21.562 -7.039 1 97.12 35 ASN B CA 1
ATOM 1502 C C . ASN B 1 35 ? 5.691 20.141 -6.746 1 97.12 35 ASN B C 1
ATOM 1504 O O . ASN B 1 35 ? 5.32 19.406 -7.664 1 97.12 35 ASN B O 1
ATOM 1508 N N . CYS B 1 36 ? 5.746 19.703 -5.52 1 98.56 36 CYS B N 1
ATOM 1509 C CA . CYS B 1 36 ? 5.375 18.344 -5.168 1 98.56 36 CYS B CA 1
ATOM 1510 C C . CYS B 1 36 ? 3.912 18.062 -5.5 1 98.56 36 CYS B C 1
ATOM 1512 O O . CYS B 1 36 ? 3.051 18.922 -5.281 1 98.56 36 CYS B O 1
ATOM 1514 N N . ARG B 1 37 ? 3.613 16.875 -6.059 1 98.31 37 ARG B N 1
ATOM 1515 C CA . ARG B 1 37 ? 2.262 16.375 -6.289 1 98.31 37 ARG B CA 1
ATOM 1516 C C . ARG B 1 37 ? 2.002 15.109 -5.48 1 98.31 37 ARG B C 1
ATOM 1518 O O . ARG B 1 37 ? 2.834 14.195 -5.457 1 98.31 37 ARG B O 1
ATOM 1525 N N . ARG B 1 38 ? 0.842 15.141 -4.84 1 97.69 38 ARG B N 1
ATOM 1526 C CA . ARG B 1 38 ? 0.417 13.984 -4.051 1 97.69 38 ARG B CA 1
ATOM 1527 C C . ARG B 1 38 ? -0.687 13.211 -4.766 1 97.69 38 ARG B C 1
ATOM 1529 O O . ARG B 1 38 ? -1.742 13.766 -5.074 1 97.69 38 ARG B O 1
ATOM 1536 N N . HIS B 1 39 ? -0.37 11.969 -5.004 1 96.88 39 HIS B N 1
ATOM 1537 C CA . HIS B 1 39 ? -1.332 11.055 -5.613 1 96.88 39 HIS B CA 1
ATOM 1538 C C . HIS B 1 39 ? -1.874 10.062 -4.59 1 96.88 39 HIS B C 1
ATOM 1540 O O . HIS B 1 39 ? -1.104 9.406 -3.889 1 96.88 39 HIS B O 1
ATOM 1546 N N . MET B 1 40 ? -3.186 10.031 -4.551 1 95.5 40 MET B N 1
ATOM 1547 C CA . MET B 1 40 ? -3.818 9.07 -3.654 1 95.5 40 MET B CA 1
ATOM 1548 C C . MET B 1 40 ? -4.09 7.754 -4.375 1 95.5 40 MET B C 1
ATOM 1550 O O . MET B 1 40 ? -4.504 7.75 -5.535 1 95.5 40 MET B O 1
ATOM 1554 N N . ALA B 1 41 ? -3.785 6.797 -3.664 1 95.88 41 ALA B N 1
ATOM 1555 C CA . ALA B 1 41 ? -4.086 5.43 -4.082 1 95.88 41 ALA B CA 1
ATOM 1556 C C . ALA B 1 41 ? -4.766 4.652 -2.957 1 95.88 41 ALA B C 1
ATOM 1558 O O . ALA B 1 41 ? -4.75 5.078 -1.8 1 95.88 41 ALA B O 1
ATOM 1559 N N . PRO B 1 42 ? -5.406 3.453 -3.242 1 96.81 42 PRO B N 1
ATOM 1560 C CA . PRO B 1 42 ? -5.625 2.871 -4.57 1 96.81 42 PRO B CA 1
ATOM 1561 C C . PRO B 1 42 ? -6.703 3.604 -5.367 1 96.81 42 PRO B C 1
ATOM 1563 O O . PRO B 1 42 ? -7.305 4.559 -4.867 1 96.81 42 PRO B O 1
ATOM 1566 N N . ALA B 1 43 ? -6.949 3.238 -6.586 1 93.19 43 ALA B N 1
ATOM 1567 C CA . ALA B 1 43 ? -7.918 3.877 -7.473 1 93.19 43 ALA B CA 1
ATOM 1568 C C . ALA B 1 43 ? -9.32 3.83 -6.875 1 93.19 43 ALA B C 1
ATOM 1570 O O . ALA B 1 43 ? -10.117 4.754 -7.07 1 93.19 43 ALA B O 1
ATOM 1571 N N . SER B 1 44 ? -9.594 2.795 -6.105 1 93 44 SER B N 1
ATOM 1572 C CA . SER B 1 44 ? -10.922 2.654 -5.52 1 93 44 SER B CA 1
ATOM 1573 C C . SER B 1 44 ? -11.203 3.773 -4.523 1 93 44 SER B C 1
ATOM 1575 O O . SER B 1 44 ? -12.352 4.195 -4.367 1 93 44 SER B O 1
ATOM 1577 N N . PHE B 1 45 ? -10.227 4.215 -3.824 1 93.5 45 PHE B N 1
ATOM 1578 C CA . PHE B 1 45 ? -10.398 5.32 -2.887 1 93.5 45 PHE B CA 1
ATOM 1579 C C . PHE B 1 45 ? -10.797 6.594 -3.621 1 93.5 45 PHE B C 1
ATOM 1581 O O . PHE B 1 45 ? -11.742 7.277 -3.219 1 93.5 45 PHE B O 1
ATOM 1588 N N . MET B 1 46 ? -10.094 6.879 -4.68 1 91.69 46 MET B N 1
ATOM 1589 C CA . MET B 1 46 ? -10.375 8.078 -5.461 1 91.69 46 MET B CA 1
ATOM 1590 C C . MET B 1 46 ? -11.781 8.023 -6.055 1 91.69 46 MET B C 1
ATOM 1592 O O . MET B 1 46 ? -12.5 9.023 -6.055 1 91.69 46 MET B O 1
ATOM 1596 N N . LYS B 1 47 ? -12.148 6.895 -6.523 1 90.62 47 LYS B N 1
ATOM 1597 C CA . LYS B 1 47 ? -13.492 6.703 -7.059 1 90.62 47 LYS B CA 1
ATOM 1598 C C . LYS B 1 47 ? -14.547 6.926 -5.977 1 90.62 47 LYS B C 1
ATOM 1600 O O . LYS B 1 47 ? -15.586 7.539 -6.238 1 90.62 47 LYS B O 1
ATOM 1605 N N . SER B 1 48 ? -14.258 6.449 -4.797 1 90.25 48 SER B N 1
ATOM 1606 C CA . SER B 1 48 ? -15.203 6.57 -3.691 1 90.25 48 SER B CA 1
ATOM 1607 C C . SER B 1 48 ? -15.391 8.031 -3.283 1 90.25 48 SER B C 1
ATOM 1609 O O . SER B 1 48 ? -16.438 8.398 -2.74 1 90.25 48 SER B O 1
ATOM 1611 N N . MET B 1 49 ? -14.438 8.828 -3.461 1 87.81 49 MET B N 1
ATOM 1612 C CA . MET B 1 49 ? -14.508 10.25 -3.131 1 87.81 49 MET B CA 1
ATOM 1613 C C . MET B 1 49 ? -15.188 11.031 -4.246 1 87.81 49 MET B C 1
ATOM 1615 O O . MET B 1 49 ? -15.375 12.25 -4.129 1 87.81 49 MET B O 1
ATOM 1619 N N . GLY B 1 50 ? -15.461 10.375 -5.34 1 86.94 50 GLY B N 1
ATOM 1620 C CA . GLY B 1 50 ? -16.141 11.023 -6.449 1 86.94 50 GLY B CA 1
ATOM 1621 C C . GLY B 1 50 ? -15.227 11.938 -7.25 1 86.94 50 GLY B C 1
ATOM 1622 O O . GLY B 1 50 ? -15.695 12.891 -7.883 1 86.94 50 GLY B O 1
ATOM 1623 N N . LEU B 1 51 ? -14.023 11.75 -7.164 1 84.31 51 LEU B N 1
ATOM 1624 C CA . LEU B 1 51 ? -13.078 12.594 -7.879 1 84.31 51 LEU B CA 1
ATOM 1625 C C . LEU B 1 51 ? -12.938 12.148 -9.336 1 84.31 51 LEU B C 1
ATOM 1627 O O . LEU B 1 51 ? -12.766 10.961 -9.609 1 84.31 51 LEU B O 1
ATOM 1631 N N . PRO B 1 52 ? -13.023 13.102 -10.258 1 86 52 PRO B N 1
ATOM 1632 C CA . PRO B 1 52 ? -12.789 12.742 -11.656 1 86 52 PRO B CA 1
ATOM 1633 C C . PRO B 1 52 ? -11.391 12.172 -11.891 1 86 52 PRO B C 1
ATOM 1635 O O . PRO B 1 52 ? -10.438 12.57 -11.219 1 86 52 PRO B O 1
ATOM 1638 N N . ASP B 1 53 ? -11.258 11.25 -12.883 1 84.38 53 ASP B N 1
ATOM 1639 C CA . ASP B 1 53 ? -10.016 10.555 -13.188 1 84.38 53 ASP B CA 1
ATOM 1640 C C . ASP B 1 53 ? -8.891 11.547 -13.484 1 84.38 53 ASP B C 1
ATOM 1642 O O . ASP B 1 53 ? -7.754 11.352 -13.047 1 84.38 53 ASP B O 1
ATOM 1646 N N . GLU B 1 54 ? -9.203 12.5 -14.164 1 84.12 54 GLU B N 1
ATOM 1647 C CA . GLU B 1 54 ? -8.203 13.484 -14.562 1 84.12 54 GLU B CA 1
ATOM 1648 C C . GLU B 1 54 ? -7.598 14.188 -13.352 1 84.12 54 GLU B C 1
ATOM 1650 O O . GLU B 1 54 ? -6.391 14.422 -13.297 1 84.12 54 GLU B O 1
ATOM 1655 N N . LEU B 1 55 ? -8.461 14.5 -12.484 1 82.25 55 LEU B N 1
ATOM 1656 C CA . LEU B 1 55 ? -7.992 15.164 -11.273 1 82.25 55 LEU B CA 1
ATOM 1657 C C . LEU B 1 55 ? -7.168 14.211 -10.422 1 82.25 55 LEU B C 1
ATOM 1659 O O . LEU B 1 55 ? -6.148 14.609 -9.852 1 82.25 55 LEU B O 1
ATOM 1663 N N . ALA B 1 56 ? -7.641 13.031 -10.422 1 83.81 56 ALA B N 1
ATOM 1664 C CA . ALA B 1 56 ? -6.906 12.023 -9.664 1 83.81 56 ALA B CA 1
ATOM 1665 C C . ALA B 1 56 ? -5.496 11.836 -10.211 1 83.81 56 ALA B C 1
ATOM 1667 O O . ALA B 1 56 ? -4.535 11.711 -9.445 1 83.81 56 ALA B O 1
ATOM 1668 N N . LYS B 1 57 ? -5.367 11.953 -11.492 1 87.88 57 LYS B N 1
ATOM 1669 C CA . LYS B 1 57 ? -4.082 11.734 -12.141 1 87.88 57 LYS B CA 1
ATOM 1670 C C . LYS B 1 57 ? -3.141 12.914 -11.914 1 87.88 57 LYS B C 1
ATOM 1672 O O . LYS B 1 57 ? -1.919 12.742 -11.883 1 87.88 57 LYS B O 1
ATOM 1677 N N . GLN B 1 58 ? -3.65 14.055 -11.789 1 92.12 58 GLN B N 1
ATOM 1678 C CA . GLN B 1 58 ? -2.834 15.25 -11.609 1 92.12 58 GLN B CA 1
ATOM 1679 C C . GLN B 1 58 ? -2.244 15.32 -10.203 1 92.12 58 GLN B C 1
ATOM 1681 O O . GLN B 1 58 ? -1.2 15.938 -9.992 1 92.12 58 GLN B O 1
ATOM 1686 N N . GLY B 1 59 ? -2.84 14.688 -9.344 1 95 59 GLY B N 1
ATOM 1687 C CA . GLY B 1 59 ? -2.406 14.773 -7.961 1 95 59 GLY B CA 1
ATOM 1688 C C . GLY B 1 59 ? -2.701 16.109 -7.32 1 95 59 GLY B C 1
ATOM 1689 O O . GLY B 1 59 ? -2.971 17.094 -8.023 1 95 59 GLY B O 1
ATOM 1690 N N . SER B 1 60 ? -2.643 16.203 -6.082 1 95.25 60 SER B N 1
ATOM 1691 C CA . SER B 1 60 ? -2.9 17.422 -5.336 1 95.25 60 SER B CA 1
ATOM 1692 C C . SER B 1 60 ? -1.619 18.219 -5.121 1 95.25 60 SER B C 1
ATOM 1694 O O . SER B 1 60 ? -0.566 17.656 -4.832 1 95.25 60 SER B O 1
ATOM 1696 N N . SER B 1 61 ? -1.742 19.547 -5.246 1 97.12 61 SER B N 1
ATOM 1697 C CA . SER B 1 61 ? -0.623 20.422 -4.91 1 97.12 61 SER B CA 1
ATOM 1698 C C . SER B 1 61 ? -0.444 20.531 -3.402 1 97.12 61 SER B C 1
ATOM 1700 O O . SER B 1 61 ? -1.33 20.156 -2.635 1 97.12 61 SER B O 1
ATOM 1702 N N . ASN B 1 62 ? 0.722 21.109 -3.061 1 97.81 62 ASN B N 1
ATOM 1703 C CA . ASN B 1 62 ? 0.938 21.391 -1.644 1 97.81 62 ASN B CA 1
ATOM 1704 C C . ASN B 1 62 ? -0.15 22.281 -1.073 1 97.81 62 ASN B C 1
ATOM 1706 O O . ASN B 1 62 ? -0.699 22.016 -0.006 1 97.81 62 ASN B O 1
ATOM 1710 N N . GLU B 1 63 ? -0.511 23.328 -1.763 1 97.19 63 GLU B N 1
ATOM 1711 C CA . GLU B 1 63 ? -1.51 24.297 -1.313 1 97.19 63 GLU B CA 1
ATOM 1712 C C . GLU B 1 63 ? -2.871 23.625 -1.12 1 97.19 63 GLU B C 1
ATOM 1714 O O . GLU B 1 63 ? -3.543 23.859 -0.114 1 97.19 63 GLU B O 1
ATOM 1719 N N . THR B 1 64 ? -3.271 22.891 -2.062 1 95.19 64 THR B N 1
ATOM 1720 C CA . THR B 1 64 ? -4.559 22.203 -1.996 1 95.19 64 THR B CA 1
ATOM 1721 C C . THR B 1 64 ? -4.609 21.266 -0.792 1 95.19 64 THR B C 1
ATOM 1723 O O . THR B 1 64 ? -5.586 21.266 -0.044 1 95.19 64 THR B O 1
ATOM 1726 N N . TYR B 1 65 ? -3.574 20.516 -0.598 1 95.5 65 TYR B N 1
ATOM 1727 C CA . TYR B 1 65 ? -3.539 19.578 0.513 1 95.5 65 TYR B CA 1
ATOM 1728 C C . TYR B 1 65 ? -3.533 20.312 1.851 1 95.5 65 TYR B C 1
ATOM 1730 O O . TYR B 1 65 ? -4.219 19.891 2.791 1 95.5 65 TYR B O 1
ATOM 1738 N N . GLU B 1 66 ? -2.75 21.359 1.909 1 97.12 66 GLU B N 1
ATOM 1739 C CA . GLU B 1 66 ? -2.713 22.172 3.127 1 97.12 66 GLU B CA 1
ATOM 1740 C C . GLU B 1 66 ? -4.098 22.703 3.475 1 97.12 66 GLU B C 1
ATOM 1742 O O . GLU B 1 66 ? -4.492 22.703 4.641 1 97.12 66 GLU B O 1
ATOM 1747 N N . GLN B 1 67 ? -4.801 23.125 2.51 1 96.25 67 GLN B N 1
ATOM 1748 C CA . GLN B 1 67 ? -6.148 23.641 2.73 1 96.25 67 GLN B CA 1
ATOM 1749 C C . GLN B 1 67 ? -7.078 22.547 3.242 1 96.25 67 GLN B C 1
ATOM 1751 O O . GLN B 1 67 ? -7.844 22.766 4.188 1 96.25 67 GLN B O 1
ATOM 1756 N N . GLN B 1 68 ? -7.055 21.469 2.623 1 93.31 68 GLN B N 1
ATOM 1757 C CA . GLN B 1 68 ? -7.875 20.328 3.049 1 93.31 68 GLN B CA 1
ATOM 1758 C C . GLN B 1 68 ? -7.551 19.922 4.484 1 93.31 68 GLN B C 1
ATOM 1760 O O . GLN B 1 68 ? -8.453 19.688 5.285 1 93.31 68 GLN B O 1
ATOM 1765 N N . PHE B 1 69 ? -6.266 19.891 4.742 1 95.19 69 PHE B N 1
ATOM 1766 C CA . PHE B 1 69 ? -5.828 19.531 6.086 1 95.19 69 PHE B CA 1
ATOM 1767 C C . PHE B 1 69 ? -6.293 20.562 7.105 1 95.19 69 PHE B C 1
ATOM 1769 O O . PHE B 1 69 ? -6.758 20.203 8.188 1 95.19 69 PHE B O 1
ATOM 1776 N N . ALA B 1 70 ? -6.152 21.766 6.738 1 96.12 70 ALA B N 1
ATOM 1777 C CA . ALA B 1 70 ? -6.578 22.844 7.621 1 96.12 70 ALA B CA 1
ATOM 1778 C C . ALA B 1 70 ? -8.055 22.703 7.98 1 96.12 70 ALA B C 1
ATOM 1780 O O . ALA B 1 70 ? -8.453 23 9.109 1 96.12 70 ALA B O 1
ATOM 1781 N N . MET B 1 71 ? -8.828 22.281 7.09 1 94.38 71 MET B N 1
ATOM 1782 C CA . MET B 1 71 ? -10.266 22.156 7.301 1 94.38 71 MET B CA 1
ATOM 1783 C C . MET B 1 71 ? -10.562 21.031 8.289 1 94.38 71 MET B C 1
ATOM 1785 O O . MET B 1 71 ? -11.562 21.078 9 1 94.38 71 MET B O 1
ATOM 1789 N N . GLN B 1 72 ? -9.719 20.078 8.375 1 94.81 72 GLN B N 1
ATOM 1790 C CA . GLN B 1 72 ? -9.961 18.922 9.25 1 94.81 72 GLN B CA 1
ATOM 1791 C C . GLN B 1 72 ? -9.383 19.172 10.641 1 94.81 72 GLN B C 1
ATOM 1793 O O . GLN B 1 72 ? -9.867 18.625 11.625 1 94.81 72 GLN B O 1
ATOM 1798 N N . MET B 1 73 ? -8.422 20.016 10.758 1 96 73 MET B N 1
ATOM 1799 C CA . MET B 1 73 ? -7.605 20.188 11.953 1 96 73 MET B CA 1
ATOM 1800 C C . MET B 1 73 ? -8.477 20.547 13.156 1 96 73 MET B C 1
ATOM 1802 O O . MET B 1 73 ? -8.273 20.016 14.25 1 96 73 MET B O 1
ATOM 1806 N N . PRO B 1 74 ? -9.555 21.328 12.984 1 94.94 74 PRO B N 1
ATOM 1807 C CA . PRO B 1 74 ? -10.375 21.703 14.148 1 94.94 74 PRO B CA 1
ATOM 1808 C C . PRO B 1 74 ? -11.109 20.516 14.758 1 94.94 74 PRO B C 1
ATOM 1810 O O . PRO B 1 74 ? -11.594 20.594 15.891 1 94.94 74 PRO B O 1
ATOM 1813 N N . PHE B 1 75 ? -11.18 19.5 14.062 1 97.06 75 PHE B N 1
ATOM 1814 C CA . PHE B 1 75 ? -11.969 18.359 14.516 1 97.06 75 PHE B CA 1
ATOM 1815 C C . PHE B 1 75 ? -11.062 17.25 15.055 1 97.06 75 PHE B C 1
ATOM 1817 O O . PHE B 1 75 ? -11.547 16.234 15.547 1 97.06 75 PHE B O 1
ATOM 1824 N N . VAL B 1 76 ? -9.805 17.422 14.984 1 97.56 76 VAL B N 1
ATOM 1825 C CA . VAL B 1 76 ? -8.844 16.391 15.383 1 97.56 76 VAL B CA 1
ATOM 1826 C C . VAL B 1 76 ? -8.25 16.734 16.75 1 97.56 76 VAL B C 1
ATOM 1828 O O . VAL B 1 76 ? -7.676 17.812 16.922 1 97.56 76 VAL B O 1
ATOM 1831 N N . GLU B 1 77 ? -8.414 15.844 17.688 1 96.88 77 GLU B N 1
ATOM 1832 C CA . GLU B 1 77 ? -7.871 16.031 19.031 1 96.88 77 GLU B CA 1
ATOM 1833 C C . GLU B 1 77 ? -6.387 15.688 19.062 1 96.88 77 GLU B C 1
ATOM 1835 O O . GLU B 1 77 ? -5.586 16.422 19.656 1 96.88 77 GLU B O 1
ATOM 1840 N N . SER B 1 78 ? -6.051 14.57 18.484 1 97.19 78 SER B N 1
ATOM 1841 C CA . SER B 1 78 ? -4.652 14.156 18.469 1 97.19 78 SER B CA 1
ATOM 1842 C C . SER B 1 78 ? -4.383 13.164 17.344 1 97.19 78 SER B C 1
ATOM 1844 O O . SER B 1 78 ? -5.301 12.5 16.859 1 97.19 78 SER B O 1
ATOM 1846 N N . THR B 1 79 ? -3.178 13.203 16.953 1 97.62 79 THR B N 1
ATOM 1847 C CA . THR B 1 79 ? -2.686 12.242 15.969 1 97.62 79 THR B CA 1
ATOM 1848 C C . THR B 1 79 ? -1.322 11.695 16.391 1 97.62 79 THR B C 1
ATOM 1850 O O . THR B 1 79 ? -0.462 12.445 16.859 1 97.62 79 THR B O 1
ATOM 1853 N N . LEU B 1 80 ? -1.138 10.414 16.219 1 97.81 80 LEU B N 1
ATOM 1854 C CA . LEU B 1 80 ? 0.139 9.734 16.422 1 97.81 80 LEU B CA 1
ATOM 1855 C C . LEU B 1 80 ? 0.509 8.922 15.18 1 97.81 80 LEU B C 1
ATOM 1857 O O . LEU B 1 80 ? -0.369 8.398 14.492 1 97.81 80 LEU B O 1
ATOM 1861 N N . CYS B 1 81 ? 1.771 8.875 14.945 1 98.25 81 CYS B N 1
ATOM 1862 C CA . CYS B 1 81 ? 2.256 8.094 13.812 1 98.25 81 CYS B CA 1
ATOM 1863 C C . CYS B 1 81 ? 3.125 6.934 14.273 1 98.25 81 CYS B C 1
ATOM 1865 O O . CYS B 1 81 ? 4.078 7.133 15.031 1 98.25 81 CYS B O 1
ATOM 1867 N N . ASN B 1 82 ? 2.771 5.77 13.898 1 98.5 82 ASN B N 1
ATOM 1868 C CA . ASN B 1 82 ? 3.59 4.578 14.102 1 98.5 82 ASN B CA 1
ATOM 1869 C C . ASN B 1 82 ? 4.219 4.105 12.789 1 98.5 82 ASN B C 1
ATOM 1871 O O . ASN B 1 82 ? 3.514 3.633 11.898 1 98.5 82 ASN B O 1
ATOM 1875 N N . ILE B 1 83 ? 5.555 4.191 12.695 1 98.69 83 ILE B N 1
ATOM 1876 C CA . ILE B 1 83 ? 6.266 3.773 11.492 1 98.69 83 ILE B CA 1
ATOM 1877 C C . ILE B 1 83 ? 6.648 2.299 11.609 1 98.69 83 ILE B C 1
ATOM 1879 O O . ILE B 1 83 ? 7.324 1.901 12.555 1 98.69 83 ILE B O 1
ATOM 1883 N N . HIS B 1 84 ? 6.258 1.528 10.633 1 98.38 84 HIS B N 1
ATOM 1884 C CA . HIS B 1 84 ? 6.508 0.091 10.656 1 98.38 84 HIS B CA 1
ATOM 1885 C C . HIS B 1 84 ? 7.766 -0.264 9.875 1 98.38 84 HIS B C 1
ATOM 1887 O O . HIS B 1 84 ? 8.477 -1.211 10.227 1 98.38 84 HIS B O 1
ATOM 1893 N N . ASP B 1 85 ? 8 0.41 8.836 1 98.44 85 ASP B N 1
ATOM 1894 C CA . ASP B 1 85 ? 9.102 0.063 7.938 1 98.44 85 ASP B CA 1
ATOM 1895 C C . ASP B 1 85 ? 9.484 1.248 7.055 1 98.44 85 ASP B C 1
ATOM 1897 O O . ASP B 1 85 ? 8.633 2.061 6.691 1 98.44 85 ASP B O 1
ATOM 1901 N N . ILE B 1 86 ? 10.742 1.367 6.762 1 98.75 86 ILE B N 1
ATOM 1902 C CA . ILE B 1 86 ? 11.266 2.334 5.805 1 98.75 86 ILE B CA 1
ATOM 1903 C C . ILE B 1 86 ? 12.258 1.645 4.867 1 98.75 86 ILE B C 1
ATOM 1905 O O . ILE B 1 86 ? 13.086 0.846 5.309 1 98.75 86 ILE B O 1
ATOM 1909 N N . SER B 1 87 ? 12.102 1.889 3.605 1 98.62 87 SER B N 1
ATOM 1910 C CA . SER B 1 87 ? 13.047 1.449 2.586 1 98.62 87 SER B CA 1
ATOM 1911 C C . SER B 1 87 ? 13.578 2.629 1.774 1 98.62 87 SER B C 1
ATOM 1913 O O . SER B 1 87 ? 12.812 3.523 1.404 1 98.62 87 SER B O 1
ATOM 1915 N N . LEU B 1 88 ? 14.875 2.619 1.492 1 98.62 88 LEU B N 1
ATOM 1916 C CA . LEU B 1 88 ? 15.508 3.715 0.765 1 98.62 88 LEU B CA 1
ATOM 1917 C C . LEU B 1 88 ? 16.156 3.211 -0.518 1 98.62 88 LEU B C 1
ATOM 1919 O O . LEU B 1 88 ? 17.031 2.336 -0.476 1 98.62 88 LEU B O 1
ATOM 1923 N N . ASP B 1 89 ? 15.758 3.717 -1.632 1 98.44 89 ASP B N 1
ATOM 1924 C CA . ASP B 1 89 ? 16.406 3.521 -2.928 1 98.44 89 ASP B CA 1
ATOM 1925 C C . ASP B 1 89 ? 17.328 4.688 -3.258 1 98.44 89 ASP B C 1
ATOM 1927 O O . ASP B 1 89 ? 16.906 5.688 -3.836 1 98.44 89 ASP B O 1
ATOM 1931 N N . GLN B 1 90 ? 18.594 4.477 -2.945 1 97.75 90 GLN B N 1
ATOM 1932 C CA . GLN B 1 90 ? 19.562 5.562 -3.113 1 97.75 90 GLN B CA 1
ATOM 1933 C C . GLN B 1 90 ? 19.797 5.863 -4.59 1 97.75 90 GLN B C 1
ATOM 1935 O O . GLN B 1 90 ? 19.969 7.02 -4.973 1 97.75 90 GLN B O 1
ATOM 1940 N N . GLN B 1 91 ? 19.703 4.855 -5.363 1 96.5 91 GLN B N 1
ATOM 1941 C CA . GLN B 1 91 ? 20.031 5.027 -6.773 1 96.5 91 GLN B CA 1
ATOM 1942 C C . GLN B 1 91 ? 18.984 5.875 -7.484 1 96.5 91 GLN B C 1
ATOM 1944 O O . GLN B 1 91 ? 19.312 6.816 -8.211 1 96.5 91 GLN B O 1
ATOM 1949 N N . ASP B 1 92 ? 17.766 5.602 -7.238 1 97.5 92 ASP B N 1
ATOM 1950 C CA . ASP B 1 92 ? 16.703 6.297 -7.957 1 97.5 92 ASP B CA 1
ATOM 1951 C C . ASP B 1 92 ? 16.078 7.395 -7.098 1 97.5 92 ASP B C 1
ATOM 1953 O O . ASP B 1 92 ? 15.094 8.023 -7.492 1 97.5 92 ASP B O 1
ATOM 1957 N N . LEU B 1 93 ? 16.594 7.621 -5.957 1 98.31 93 LEU B N 1
ATOM 1958 C CA . LEU B 1 93 ? 16.188 8.672 -5.031 1 98.31 93 LEU B CA 1
ATOM 1959 C C . LEU B 1 93 ? 14.703 8.539 -4.676 1 98.31 93 LEU B C 1
ATOM 1961 O O . LEU B 1 93 ? 13.93 9.477 -4.871 1 98.31 93 LEU B O 1
ATOM 1965 N N . LYS B 1 94 ? 14.406 7.371 -4.168 1 98.69 94 LYS B N 1
ATOM 1966 C CA . LYS B 1 94 ? 13.055 7.043 -3.715 1 98.69 94 LYS B CA 1
ATOM 1967 C C . LYS B 1 94 ? 13.07 6.492 -2.291 1 98.69 94 LYS B C 1
ATOM 1969 O O . LYS B 1 94 ? 14.117 6.09 -1.787 1 98.69 94 LYS B O 1
ATOM 1974 N N . ALA B 1 95 ? 11.945 6.547 -1.694 1 98.81 95 ALA B N 1
ATOM 1975 C CA . ALA B 1 95 ? 11.75 5.891 -0.405 1 98.81 95 ALA B CA 1
ATOM 1976 C C . ALA B 1 95 ? 10.328 5.332 -0.288 1 98.81 95 ALA B C 1
ATOM 1978 O O . ALA B 1 95 ? 9.422 5.777 -0.993 1 98.81 95 ALA B O 1
ATOM 1979 N N . THR B 1 96 ? 10.203 4.352 0.485 1 98.81 96 THR B N 1
ATOM 1980 C CA . THR B 1 96 ? 8.906 3.834 0.903 1 98.81 96 THR B CA 1
ATOM 1981 C C . THR B 1 96 ? 8.781 3.844 2.424 1 98.81 96 THR B C 1
ATOM 1983 O O . THR B 1 96 ? 9.727 3.484 3.129 1 98.81 96 THR B O 1
ATOM 1986 N N . VAL B 1 97 ? 7.648 4.242 2.877 1 98.88 97 VAL B N 1
ATOM 1987 C CA . VAL B 1 97 ? 7.383 4.188 4.312 1 98.88 97 VAL B CA 1
ATOM 1988 C C . VAL B 1 97 ? 6.02 3.545 4.562 1 98.88 97 VAL B C 1
ATOM 1990 O O . VAL B 1 97 ? 5.027 3.912 3.928 1 98.88 97 VAL B O 1
ATOM 1993 N N . HIS B 1 98 ? 5.988 2.535 5.34 1 98.88 98 HIS B N 1
ATOM 1994 C CA . HIS B 1 98 ? 4.797 1.882 5.871 1 98.88 98 HIS B CA 1
ATOM 1995 C C . HIS B 1 98 ? 4.477 2.375 7.277 1 98.88 98 HIS B C 1
ATOM 1997 O O . HIS B 1 98 ? 5.316 2.279 8.18 1 98.88 98 HIS B O 1
ATOM 2003 N N . LEU B 1 99 ? 3.25 2.926 7.41 1 98.81 99 LEU B N 1
ATOM 2004 C CA . LEU B 1 99 ? 2.947 3.547 8.695 1 98.81 99 LEU B CA 1
ATOM 2005 C C . LEU B 1 99 ? 1.46 3.441 9.008 1 98.81 99 LEU B C 1
ATOM 2007 O O . LEU B 1 99 ? 0.655 3.115 8.133 1 98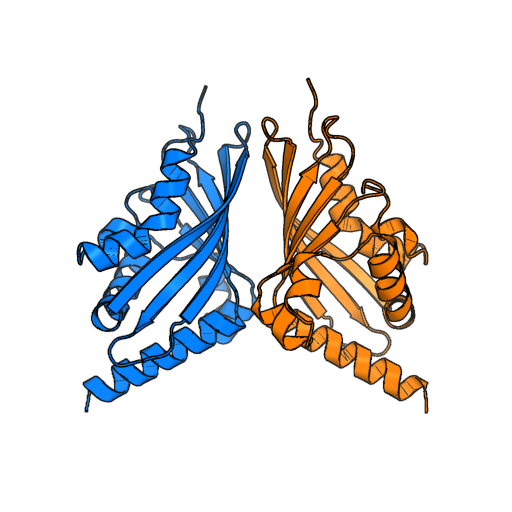.81 99 LEU B O 1
ATOM 2011 N N . THR B 1 100 ? 1.136 3.639 10.281 1 98.69 100 THR B N 1
ATOM 2012 C CA . THR B 1 100 ? -0.239 3.789 10.75 1 98.69 100 THR B CA 1
ATOM 2013 C C . THR B 1 100 ? -0.41 5.102 11.508 1 98.69 100 THR B C 1
ATOM 2015 O O . THR B 1 100 ? 0.351 5.391 12.438 1 98.69 100 THR B O 1
ATOM 2018 N N . HIS B 1 101 ? -1.341 5.887 11.047 1 98.31 101 HIS B N 1
ATOM 2019 C CA . HIS B 1 101 ? -1.767 7.039 11.836 1 98.31 101 HIS B CA 1
ATOM 2020 C C . HIS B 1 101 ? -2.883 6.66 12.797 1 98.31 101 HIS B C 1
ATOM 2022 O O . HIS B 1 101 ? -3.887 6.07 12.398 1 98.31 101 HIS B O 1
ATOM 2028 N N . GLN B 1 102 ? -2.637 6.906 14.008 1 98.19 102 GLN B N 1
ATOM 2029 C CA . GLN B 1 102 ? -3.684 6.863 15.023 1 98.19 102 GLN B CA 1
ATOM 2030 C C . GLN B 1 102 ? -4.289 8.25 15.242 1 98.19 102 GLN B C 1
ATOM 2032 O O . GLN B 1 102 ? -3.588 9.18 15.648 1 98.19 102 GLN B O 1
ATOM 2037 N N . ILE B 1 103 ? -5.598 8.398 15.023 1 98.31 103 ILE B N 1
ATOM 2038 C CA . ILE B 1 103 ? -6.234 9.711 15.055 1 98.31 103 ILE B CA 1
ATOM 2039 C C . ILE B 1 103 ? -7.402 9.695 16.031 1 98.31 103 ILE B C 1
ATOM 2041 O O . ILE B 1 103 ? -8.273 8.828 15.961 1 98.31 103 ILE B O 1
ATOM 2045 N N . LYS B 1 104 ? -7.402 10.57 16.922 1 97.94 104 LYS B N 1
ATOM 2046 C CA . LYS B 1 104 ? -8.523 10.797 17.828 1 97.94 104 LYS B CA 1
ATOM 2047 C C . LYS B 1 104 ? -9.297 12.055 17.453 1 97.94 104 LYS B C 1
ATOM 2049 O O . LYS B 1 104 ? -8.719 13.148 17.391 1 97.94 104 LYS B O 1
ATOM 2054 N N . LEU B 1 105 ? -10.547 11.844 17.156 1 97.75 105 LEU B N 1
ATOM 2055 C CA . LEU B 1 105 ? -11.398 12.977 16.828 1 97.75 105 LEU B CA 1
ATOM 2056 C C . LEU B 1 105 ? -12.023 13.578 18.078 1 97.75 105 LEU B C 1
ATOM 2058 O O . LEU B 1 105 ? -12.266 12.867 19.062 1 97.75 105 LEU B O 1
ATOM 2062 N N . LEU B 1 106 ? -12.305 14.828 18 1 95.62 106 LEU B N 1
ATOM 2063 C CA . LEU B 1 106 ? -12.898 15.531 19.141 1 95.62 106 LEU B CA 1
ATOM 2064 C C . LEU B 1 106 ? -14.234 14.914 19.516 1 95.62 106 LEU B C 1
ATOM 2066 O O . LEU B 1 106 ? -15.102 14.711 18.656 1 95.62 106 LEU B O 1
ATOM 2070 N N . GLY B 1 107 ? -14.328 14.578 20.812 1 93.5 107 GLY B N 1
ATOM 2071 C CA . GLY B 1 107 ? -15.602 14.109 21.328 1 93.5 107 GLY B CA 1
ATOM 2072 C C . GLY B 1 107 ? -15.859 12.641 21.062 1 93.5 107 GLY B C 1
ATOM 2073 O O . GLY B 1 107 ? -16.875 12.094 21.484 1 93.5 107 GLY B O 1
ATOM 2074 N N . MET B 1 108 ? -15 11.977 20.328 1 94.12 108 MET B N 1
ATOM 2075 C CA . MET B 1 108 ? -15.18 10.562 20.031 1 94.12 108 MET B CA 1
ATOM 2076 C C . MET B 1 108 ? -14.305 9.688 20.922 1 94.12 108 MET B C 1
ATOM 2078 O O . MET B 1 108 ? -13.156 10.039 21.203 1 94.12 108 MET B O 1
ATOM 2082 N N . GLU B 1 109 ? -14.789 8.664 21.375 1 94 109 GLU B N 1
ATOM 2083 C CA . GLU B 1 109 ? -14.047 7.746 22.219 1 94 109 GLU B CA 1
ATOM 2084 C C . GLU B 1 109 ? -13.141 6.832 21.406 1 94 109 GLU B C 1
ATOM 2086 O O . GLU B 1 109 ? -11.984 6.598 21.766 1 94 109 GLU B O 1
ATOM 2091 N N . GLU B 1 110 ? -13.727 6.414 20.359 1 95 110 GLU B N 1
ATOM 2092 C CA . GLU B 1 110 ? -12.977 5.488 19.516 1 95 110 GLU B CA 1
ATOM 2093 C C . GLU B 1 110 ? -11.945 6.227 18.672 1 95 110 GLU B C 1
ATOM 2095 O O . GLU B 1 110 ? -12.195 7.348 18.219 1 95 110 GLU B O 1
ATOM 2100 N N . LYS B 1 111 ? -10.836 5.613 18.516 1 97.56 111 LYS B N 1
ATOM 2101 C CA . LYS B 1 111 ? -9.789 6.152 17.641 1 97.56 111 LYS B CA 1
ATOM 2102 C C . LYS B 1 111 ? -9.859 5.535 16.25 1 97.56 111 LYS B C 1
ATOM 2104 O O . LYS B 1 111 ? -10.359 4.422 16.078 1 97.56 111 LYS B O 1
ATOM 2109 N N . ASN B 1 112 ? -9.375 6.34 15.328 1 97.5 112 ASN B N 1
ATOM 2110 C CA . ASN B 1 112 ? -9.219 5.855 13.961 1 97.5 112 ASN B CA 1
ATOM 2111 C C . ASN B 1 112 ? -7.781 5.43 13.672 1 97.5 112 ASN B C 1
ATOM 2113 O O . ASN B 1 112 ? -6.836 6.117 14.062 1 97.5 112 ASN B O 1
ATOM 2117 N N . PHE B 1 113 ? -7.645 4.266 13.117 1 97.62 113 PHE B N 1
ATOM 2118 C CA . PHE B 1 113 ? -6.34 3.768 12.703 1 97.62 113 PHE B CA 1
ATOM 2119 C C . PHE B 1 113 ? -6.254 3.666 11.188 1 97.62 113 PHE B C 1
ATOM 2121 O O . PHE B 1 113 ? -6.891 2.801 10.578 1 97.62 113 PHE B O 1
ATOM 2128 N N . ILE B 1 114 ? -5.473 4.551 10.602 1 97.94 114 ILE B N 1
ATOM 2129 C CA . ILE B 1 114 ? -5.367 4.586 9.148 1 97.94 114 ILE B CA 1
ATOM 2130 C C . ILE B 1 114 ? -3.979 4.117 8.719 1 97.94 114 ILE B C 1
ATOM 2132 O O . ILE B 1 114 ? -3.002 4.859 8.844 1 97.94 114 ILE B O 1
ATOM 2136 N N . GLU B 1 115 ? -3.91 2.943 8.18 1 98.56 115 GLU B N 1
ATOM 2137 C CA . GLU B 1 115 ? -2.674 2.363 7.664 1 98.56 115 GLU B CA 1
ATOM 2138 C C . GLU B 1 115 ? -2.387 2.848 6.246 1 98.56 115 GLU B C 1
ATOM 2140 O O . GLU B 1 115 ? -3.305 2.994 5.438 1 98.56 115 GLU B O 1
ATOM 2145 N N . ASN B 1 116 ? -1.104 3.17 5.984 1 98.69 116 ASN B N 1
ATOM 2146 C CA . ASN B 1 116 ? -0.674 3.652 4.676 1 98.69 116 ASN B CA 1
ATOM 2147 C C . ASN B 1 116 ? 0.668 3.047 4.27 1 98.69 116 ASN B C 1
ATOM 2149 O O . ASN B 1 116 ? 1.52 2.787 5.121 1 98.69 116 ASN B O 1
ATOM 2153 N N . MET B 1 117 ? 0.808 2.762 3.084 1 98.81 117 MET B N 1
ATOM 2154 C CA . MET B 1 117 ? 2.1 2.566 2.432 1 98.81 117 MET B CA 1
ATOM 2155 C C . MET B 1 117 ? 2.357 3.658 1.397 1 98.81 117 MET B C 1
ATOM 2157 O O . MET B 1 117 ? 1.571 3.832 0.465 1 98.81 117 MET B O 1
ATOM 2161 N N . ILE B 1 118 ? 3.467 4.379 1.563 1 98.88 118 ILE B N 1
ATOM 2162 C CA . ILE B 1 118 ? 3.658 5.602 0.792 1 98.88 118 ILE B CA 1
ATOM 2163 C C . ILE B 1 118 ? 4.98 5.527 0.03 1 98.88 118 ILE B C 1
ATOM 2165 O O . ILE B 1 118 ? 6.02 5.207 0.608 1 98.88 118 ILE B O 1
ATOM 2169 N N . LEU B 1 119 ? 4.891 5.805 -1.241 1 98.81 119 LEU B N 1
ATOM 2170 C CA . LEU B 1 119 ? 6.066 5.953 -2.096 1 98.81 119 LEU B CA 1
ATOM 2171 C C . LEU B 1 119 ? 6.438 7.422 -2.254 1 98.81 119 LEU B C 1
ATOM 2173 O O . LEU B 1 119 ? 5.582 8.258 -2.564 1 98.81 119 LEU B O 1
ATOM 2177 N N . LEU B 1 120 ? 7.695 7.695 -2.041 1 98.88 120 LEU B N 1
ATOM 2178 C CA . LEU B 1 120 ? 8.227 9.055 -2.117 1 98.88 120 LEU B CA 1
ATOM 2179 C C . LEU B 1 120 ? 9.312 9.148 -3.182 1 98.88 120 LEU B C 1
ATOM 2181 O O . LEU B 1 120 ? 10.273 8.375 -3.166 1 98.88 120 LEU B O 1
ATOM 2185 N N . ASP B 1 121 ? 9.172 10.109 -4.07 1 98.75 121 ASP B N 1
ATOM 2186 C CA . ASP B 1 121 ? 10.25 10.477 -4.988 1 98.75 121 ASP B CA 1
ATOM 2187 C C . ASP B 1 121 ? 10.914 11.781 -4.566 1 98.75 121 ASP B C 1
ATOM 2189 O O . ASP B 1 121 ? 10.227 12.773 -4.312 1 98.75 121 ASP B O 1
ATOM 2193 N N . PHE B 1 122 ? 12.211 11.734 -4.566 1 98.69 122 PHE B N 1
ATOM 2194 C CA . PHE B 1 122 ? 12.961 12.922 -4.164 1 98.69 122 PHE B CA 1
ATOM 2195 C C . PHE B 1 122 ? 13.461 13.68 -5.387 1 98.69 122 PHE B C 1
ATOM 2197 O O . PHE B 1 122 ? 13.484 13.141 -6.496 1 98.69 122 PHE B O 1
ATOM 2204 N N . ASP B 1 123 ? 13.758 14.906 -5.125 1 97.81 123 ASP B N 1
ATOM 2205 C CA . ASP B 1 123 ? 14.375 15.719 -6.172 1 97.81 123 ASP B CA 1
ATOM 2206 C C . ASP B 1 123 ? 15.805 15.25 -6.457 1 97.81 123 ASP B C 1
ATOM 2208 O O . ASP B 1 123 ? 16.312 14.336 -5.801 1 97.81 123 ASP B O 1
ATOM 2212 N N . LYS B 1 124 ? 16.422 15.836 -7.441 1 95.94 124 LYS B N 1
ATOM 2213 C CA . LYS B 1 124 ? 17.719 15.375 -7.93 1 95.94 124 LYS B CA 1
ATOM 2214 C C . LYS B 1 124 ? 18.781 15.461 -6.836 1 95.94 124 LYS B C 1
ATOM 2216 O O . LYS B 1 124 ? 19.766 14.711 -6.859 1 95.94 124 LYS B O 1
ATOM 2221 N N . GLN B 1 125 ? 18.562 16.359 -5.848 1 95.56 125 GLN B N 1
ATOM 2222 C CA . GLN B 1 125 ? 19.516 16.531 -4.754 1 95.56 125 GLN B CA 1
ATOM 2223 C C . GLN B 1 125 ? 19.234 15.539 -3.629 1 95.56 125 GLN B C 1
ATOM 2225 O O . GLN B 1 125 ? 20.062 15.367 -2.732 1 95.56 125 GLN B O 1
ATOM 2230 N N . GLY B 1 126 ? 18.078 14.836 -3.676 1 96.38 126 GLY B N 1
ATOM 2231 C CA . GLY B 1 126 ? 17.719 13.898 -2.627 1 96.38 126 GLY B CA 1
ATOM 2232 C C . GLY B 1 126 ? 17.297 14.578 -1.339 1 96.38 126 GLY B C 1
ATOM 2233 O O . GLY B 1 126 ? 17.297 13.961 -0.274 1 96.38 126 GLY B O 1
ATOM 2234 N N . GLU B 1 127 ? 16.906 15.82 -1.411 1 96.69 127 GLU B N 1
ATOM 2235 C CA . GLU B 1 127 ? 16.688 16.594 -0.195 1 96.69 127 GLU B CA 1
ATOM 2236 C C . GLU B 1 127 ? 15.195 16.844 0.038 1 96.69 127 GLU B C 1
ATOM 2238 O O . GLU B 1 127 ? 14.75 16.953 1.183 1 96.69 127 GLU B O 1
ATOM 2243 N N . ARG B 1 128 ? 14.477 17 -1.015 1 98.25 128 ARG B N 1
ATOM 2244 C CA . ARG B 1 128 ? 13.055 17.297 -0.93 1 98.25 128 ARG B CA 1
ATOM 2245 C C . ARG B 1 128 ? 12.234 16.266 -1.693 1 98.25 128 ARG B C 1
ATOM 2247 O O . ARG B 1 128 ? 12.688 15.727 -2.709 1 98.25 128 ARG B O 1
ATOM 2254 N N . ILE B 1 129 ? 11.031 16.062 -1.206 1 98.75 129 ILE B N 1
ATOM 2255 C CA . ILE B 1 129 ? 10.117 15.125 -1.848 1 98.75 129 ILE B CA 1
ATOM 2256 C C . ILE B 1 129 ? 9.336 15.836 -2.949 1 98.75 129 ILE B C 1
ATOM 2258 O O . ILE B 1 129 ? 8.727 16.875 -2.711 1 98.75 129 ILE B O 1
ATOM 2262 N N . GLU B 1 130 ? 9.305 15.242 -4.105 1 98.5 130 GLU B N 1
ATOM 2263 C CA . GLU B 1 130 ? 8.68 15.914 -5.242 1 98.5 130 GLU B CA 1
ATOM 2264 C C . GLU B 1 130 ? 7.434 15.164 -5.707 1 98.5 130 GLU B C 1
ATOM 2266 O O . GLU B 1 130 ? 6.625 15.703 -6.469 1 98.5 130 GLU B O 1
ATOM 2271 N N . LYS B 1 131 ? 7.27 13.969 -5.312 1 98.56 131 LYS B N 1
ATOM 2272 C CA . LYS B 1 131 ? 6.094 13.172 -5.648 1 98.56 131 LYS B CA 1
ATOM 2273 C C . LYS B 1 131 ? 5.738 12.211 -4.52 1 98.56 131 LYS B C 1
ATOM 2275 O O . LYS B 1 131 ? 6.625 11.602 -3.914 1 98.56 131 LYS B O 1
ATOM 2280 N N . ILE B 1 132 ? 4.477 12.117 -4.25 1 98.69 132 ILE B N 1
ATOM 2281 C CA . ILE B 1 132 ? 3.941 11.211 -3.244 1 98.69 132 ILE B CA 1
ATOM 2282 C C . ILE B 1 132 ? 2.885 10.305 -3.873 1 98.69 132 ILE B C 1
ATOM 2284 O O . ILE B 1 132 ? 1.997 10.781 -4.586 1 98.69 132 ILE B O 1
ATOM 2288 N N . VAL B 1 133 ? 3.018 9.055 -3.709 1 98.44 133 VAL B N 1
ATOM 2289 C CA . VAL B 1 133 ? 1.927 8.109 -3.928 1 98.44 133 VAL B CA 1
ATOM 2290 C C . VAL B 1 133 ? 1.528 7.461 -2.604 1 98.44 133 VAL B C 1
ATOM 2292 O O . VAL B 1 133 ? 2.266 6.633 -2.064 1 98.44 133 VAL B O 1
ATOM 2295 N N . GLU B 1 134 ? 0.359 7.828 -2.137 1 98.12 134 GLU B N 1
ATOM 2296 C CA . GLU B 1 134 ? -0.117 7.355 -0.84 1 98.12 134 GLU B CA 1
ATOM 2297 C C . GLU B 1 134 ? -1.194 6.285 -1.006 1 98.12 134 GLU B C 1
ATOM 2299 O O . GLU B 1 134 ? -2.346 6.602 -1.312 1 98.12 134 GLU B O 1
ATOM 2304 N N . PHE B 1 135 ? -0.773 5.078 -0.778 1 98.56 135 PHE B N 1
ATOM 2305 C CA . PHE B 1 135 ? -1.693 3.949 -0.771 1 98.56 135 PHE B CA 1
ATOM 2306 C C . PHE B 1 135 ? -2.318 3.766 0.607 1 98.56 135 PHE B C 1
ATOM 2308 O O . PHE B 1 135 ? -1.638 3.363 1.554 1 98.56 135 PHE B O 1
ATOM 2315 N N . THR B 1 136 ? -3.58 4.004 0.676 1 98.12 136 THR B N 1
ATOM 2316 C CA . THR B 1 136 ? -4.203 4.082 1.993 1 98.12 136 THR B CA 1
ATOM 2317 C C . THR B 1 136 ? -5.184 2.93 2.193 1 98.12 136 THR B C 1
ATOM 2319 O O . THR B 1 136 ? -5.664 2.342 1.224 1 98.12 136 THR B O 1
ATOM 2322 N N . ASP B 1 137 ? -5.41 2.574 3.467 1 97.75 137 ASP B N 1
ATOM 2323 C CA . ASP B 1 137 ? -6.504 1.686 3.846 1 97.75 137 ASP B CA 1
ATOM 2324 C C . ASP B 1 137 ? -7.859 2.318 3.535 1 97.75 137 ASP B C 1
ATOM 2326 O O . ASP B 1 137 ? -8.391 3.08 4.344 1 97.75 137 ASP B O 1
ATOM 2330 N N . VAL B 1 138 ? -8.398 1.904 2.471 1 96.44 138 VAL B N 1
ATOM 2331 C CA . VAL B 1 138 ? -9.578 2.58 1.941 1 96.44 138 VAL B CA 1
ATOM 2332 C C . VAL B 1 138 ? -10.734 2.453 2.932 1 96.44 138 VAL B C 1
ATOM 2334 O O . VAL B 1 138 ? -11.438 3.428 3.197 1 96.44 138 VAL B O 1
ATOM 2337 N N . MET B 1 139 ? -10.883 1.327 3.512 1 95.25 139 MET B N 1
ATOM 2338 C CA . MET B 1 139 ? -12.008 1.101 4.414 1 95.25 139 MET B CA 1
ATOM 2339 C C . MET B 1 139 ? -11.906 1.998 5.645 1 95.25 139 MET B C 1
ATOM 2341 O O . MET B 1 139 ? -12.867 2.684 5.996 1 95.25 139 MET B O 1
ATOM 2345 N N . GLU B 1 140 ? -10.797 2.057 6.23 1 96.56 140 GLU B N 1
ATOM 2346 C CA . GLU B 1 140 ? -10.625 2.867 7.434 1 96.56 140 GLU B CA 1
ATOM 2347 C C . GLU B 1 140 ? -10.633 4.355 7.098 1 96.56 140 GLU B C 1
ATOM 2349 O O . GLU B 1 140 ? -11.109 5.176 7.891 1 96.56 140 GLU B O 1
ATOM 2354 N N . SER B 1 141 ? -10.086 4.711 5.941 1 96.62 141 SER B N 1
ATOM 2355 C CA . SER B 1 141 ? -10.078 6.105 5.516 1 96.62 141 SER B CA 1
ATOM 2356 C C . SER B 1 141 ?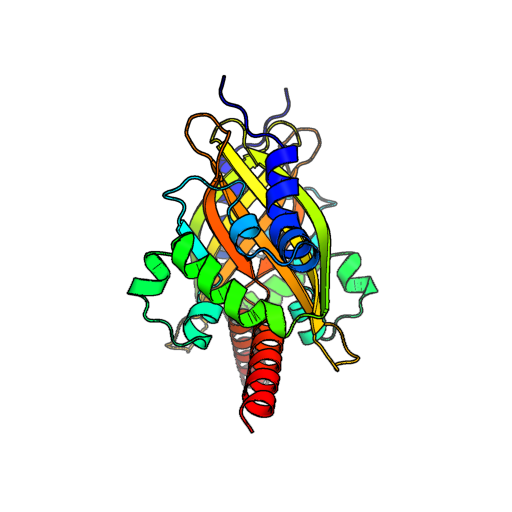 -11.5 6.621 5.301 1 96.62 141 SER B C 1
ATOM 2358 O O . SER B 1 141 ? -11.82 7.742 5.691 1 96.62 141 SER B O 1
ATOM 2360 N N . MET B 1 142 ? -12.266 5.801 4.719 1 95.12 142 MET B N 1
ATOM 2361 C CA . MET B 1 142 ? -13.648 6.203 4.473 1 95.12 142 MET B CA 1
ATOM 2362 C C . MET B 1 142 ? -14.406 6.383 5.785 1 95.12 142 MET B C 1
ATOM 2364 O O . MET B 1 142 ? -15.203 7.312 5.926 1 95.12 142 MET B O 1
ATOM 2368 N N . LYS B 1 143 ? -14.211 5.496 6.707 1 94.75 143 LYS B N 1
ATOM 2369 C CA . LYS B 1 143 ? -14.812 5.641 8.023 1 94.75 143 LYS B CA 1
ATOM 2370 C C . LYS B 1 143 ? -14.406 6.961 8.68 1 94.75 143 LYS B C 1
ATOM 2372 O O . LYS B 1 143 ? -15.242 7.656 9.258 1 94.75 143 LYS B O 1
ATOM 2377 N N . TYR B 1 144 ? -13.188 7.234 8.586 1 96.62 144 TYR B N 1
ATOM 2378 C CA . TYR B 1 144 ? -12.641 8.461 9.141 1 96.62 144 TYR B CA 1
ATOM 2379 C C . TYR B 1 144 ? -13.281 9.688 8.5 1 96.62 144 TYR B C 1
ATOM 2381 O O . TYR B 1 144 ? -13.703 10.617 9.188 1 96.62 144 TYR B O 1
ATOM 2389 N N . MET B 1 145 ? -13.359 9.695 7.207 1 94.38 145 MET B N 1
ATOM 2390 C CA . MET B 1 145 ? -13.922 10.828 6.48 1 94.38 145 MET B CA 1
ATOM 2391 C C . MET B 1 145 ? -15.398 11.016 6.836 1 94.38 145 MET B C 1
ATOM 2393 O O . MET B 1 145 ? -15.867 12.148 6.965 1 94.38 145 MET B O 1
ATOM 2397 N N . GLN B 1 146 ? -16.062 9.945 6.957 1 94.38 146 GLN B N 1
ATOM 2398 C CA . GLN B 1 146 ? -17.469 10.016 7.344 1 94.38 146 GLN B CA 1
ATOM 2399 C C . GLN B 1 146 ? -17.625 10.617 8.734 1 94.38 146 GLN B C 1
ATOM 2401 O O . GLN B 1 146 ? -18.516 11.43 8.969 1 94.38 146 GLN B O 1
ATOM 2406 N N . ALA B 1 147 ? -16.797 10.195 9.594 1 95.62 147 ALA B N 1
ATOM 2407 C CA . ALA B 1 147 ? -16.828 10.734 10.945 1 95.62 147 ALA B CA 1
ATOM 2408 C C . ALA B 1 147 ? -16.562 12.234 10.945 1 95.62 147 ALA B C 1
ATOM 2410 O O . ALA B 1 147 ? -17.234 13 11.641 1 95.62 147 ALA B O 1
ATOM 2411 N N . LEU B 1 148 ? -15.617 12.656 10.195 1 95 148 LEU B N 1
ATOM 2412 C CA . LEU B 1 148 ? -15.281 14.078 10.07 1 95 148 LEU B CA 1
ATOM 2413 C C . LEU B 1 148 ? -16.469 14.867 9.539 1 95 148 LEU B C 1
ATOM 2415 O O . LEU B 1 148 ? -16.766 15.953 10.039 1 95 148 LEU B O 1
ATOM 2419 N N . GLN B 1 149 ? -17.078 14.312 8.539 1 92.94 149 GLN B N 1
ATOM 2420 C CA . GLN B 1 149 ? -18.234 14.969 7.949 1 92.94 149 GLN B CA 1
ATOM 2421 C C . GLN B 1 149 ? -19.359 15.102 8.969 1 92.94 149 GLN B C 1
ATOM 2423 O O . GLN B 1 149 ? -20.062 16.125 9 1 92.94 149 GLN B O 1
ATOM 2428 N N . GLY B 1 150 ? -19.516 14.062 9.695 1 93.75 150 GLY B N 1
ATOM 2429 C CA . GLY B 1 150 ? -20.516 14.125 10.75 1 93.75 150 GLY B CA 1
ATOM 2430 C C . GLY B 1 150 ? -20.234 15.219 11.773 1 93.75 150 GLY B C 1
ATOM 2431 O O . GLY B 1 150 ? -21.156 15.938 12.18 1 93.75 150 GLY B O 1
ATOM 2432 N N . LEU B 1 151 ? -19.031 15.359 12.133 1 94.25 151 LEU B N 1
ATOM 2433 C CA . LEU B 1 151 ? -18.641 16.375 13.094 1 94.25 151 LEU B CA 1
ATOM 2434 C C . LEU B 1 151 ? -18.828 17.781 12.508 1 94.25 151 LEU B C 1
ATOM 2436 O O . LEU B 1 151 ? -19.297 18.688 13.195 1 94.25 151 LEU B O 1
ATOM 2440 N N . ALA B 1 152 ? -18.453 17.938 11.312 1 92.75 152 ALA B N 1
ATOM 2441 C CA . ALA B 1 152 ? -18.578 19.219 10.641 1 92.75 152 ALA B CA 1
ATOM 2442 C C . ALA B 1 152 ? -20.047 19.625 10.531 1 92.75 152 ALA B C 1
ATOM 2444 O O . ALA B 1 152 ? -20.375 20.812 10.695 1 92.75 152 ALA B O 1
ATOM 2445 N N . ALA B 1 153 ? -20.828 18.656 10.242 1 92.62 153 ALA B N 1
ATOM 2446 C CA . ALA B 1 153 ? -22.25 18.938 10.125 1 92.62 153 ALA B CA 1
ATOM 2447 C C . ALA B 1 153 ? -22.844 19.344 11.469 1 92.62 153 ALA B C 1
ATOM 2449 O O . ALA B 1 153 ? -23.719 20.219 11.531 1 92.62 153 ALA B O 1
ATOM 2450 N N . ALA B 1 154 ? -22.469 18.75 12.469 1 89.06 154 ALA B N 1
ATOM 2451 C CA . ALA B 1 154 ? -22.984 19.031 13.812 1 89.06 154 ALA B CA 1
ATOM 2452 C C . ALA B 1 154 ? -22.547 20.422 14.281 1 89.06 154 ALA B C 1
ATOM 2454 O O . ALA B 1 154 ? -23.234 21.062 15.07 1 89.06 154 ALA B O 1
ATOM 2455 N N . LYS B 1 155 ? -21.484 20.875 13.938 1 84.88 155 LYS B N 1
ATOM 2456 C CA . LYS B 1 155 ? -20.984 22.188 14.32 1 84.88 155 LYS B CA 1
ATOM 2457 C C . LYS B 1 155 ? -21.734 23.312 13.609 1 84.88 155 LYS B C 1
ATOM 2459 O O . LYS B 1 155 ? -21.891 24.406 14.156 1 84.88 155 LYS B O 1
ATOM 2464 N N . SER B 1 156 ? -22.109 23.078 12.367 1 78.69 156 SER B N 1
ATOM 2465 C CA . SER B 1 156 ? -22.812 24.094 11.594 1 78.69 156 SER B CA 1
ATOM 2466 C C . SER B 1 156 ? -24.25 24.281 12.094 1 78.69 156 SER B C 1
ATOM 2468 O O . SER B 1 156 ? -24.906 25.266 11.773 1 78.69 156 SER B O 1
ATOM 2470 N N . GLU B 1 157 ? -24.812 23.406 12.93 1 71.81 157 GLU B N 1
ATOM 2471 C CA . GLU B 1 157 ? -26.125 23.578 13.531 1 71.81 157 GLU B CA 1
ATOM 2472 C C . GLU B 1 157 ? -26.031 24.328 14.859 1 71.81 157 GLU B C 1
ATOM 2474 O O . GLU B 1 157 ? -26.844 25.219 15.141 1 71.81 157 GLU B O 1
#

Secondary structure (DSSP, 8-state):
-----HHHHHHHHTHHHHHHHHT-GGGGGTTEEEEEEEEEESHHHHHHTT--HHHHHH-EEHHHHHHHHHHHGGGEEEEEEEEEEEEEETTTTEEEEEEEEEEEETT-SSEEEEEEEEEEEE-TTSSSEEEEEEEE-HHHHHHHHHHHHHHHHHHH-/-----HHHHHHHHTHHHHHHHHT-GGGGGTTEEEEEEEEEESHHHHHHTT--HHHHHH-EEHHHHHHHHHHHGGGEEEEEEEEEEEEEETTTTEEEEEEEEEEEETT-SSEEEEEEEEEEEE-TTSSSEEEEEEEE-HHHHHHHHHHHHHHHHHHH-